Protein AF-A0A9P4QGR8-F1 (afdb_monomer_lite)

Foldseek 3Di:
DDDDDDDPDDPPDPPPPDDPDPPCAQVVVWAFDPDDDPPQAPVFWFKWKWKQAPVFIAGAWTAGPPAWIAGSQRTIIGTDNVLNVLSNVLLAVVVVPDDAPDEAEQDDDPHAIKMWMWGWDQDPVRDTDTGIYIYGPDPADPRLVPGCPPPDPSVSVNRVNSDGDDDTDPVSRVVVVVVVVVNVVVDPDDPPDGDD

Structure (mmCIF, N/CA/C/O backbone):
data_AF-A0A9P4QGR8-F1
#
_entry.id   AF-A0A9P4QGR8-F1
#
loop_
_atom_site.group_PDB
_atom_site.id
_atom_site.type_symbol
_atom_site.label_atom_id
_atom_site.label_alt_id
_atom_site.label_comp_id
_atom_site.label_asym_id
_atom_site.label_entity_id
_atom_site.label_seq_id
_atom_site.pdbx_PDB_ins_code
_atom_site.Cartn_x
_atom_site.Cartn_y
_atom_site.Cartn_z
_atom_site.occupancy
_atom_site.B_iso_or_equiv
_atom_site.auth_seq_id
_atom_site.auth_comp_id
_atom_site.auth_asym_id
_atom_site.auth_atom_id
_atom_site.pdbx_PDB_model_num
ATOM 1 N N . MET A 1 1 ? 13.494 50.211 13.536 1.00 42.53 1 MET A N 1
ATOM 2 C CA . MET A 1 1 ? 12.890 49.630 12.322 1.00 42.53 1 MET A CA 1
ATOM 3 C C . MET A 1 1 ? 13.487 48.249 12.163 1.00 42.53 1 MET A C 1
ATOM 5 O O . MET A 1 1 ? 14.684 48.130 11.963 1.00 42.53 1 MET A O 1
ATOM 9 N N . THR A 1 2 ? 12.667 47.248 12.448 1.00 44.34 2 THR A N 1
ATOM 10 C CA . THR A 1 2 ? 12.961 45.816 12.530 1.00 44.34 2 THR A CA 1
ATOM 11 C C . THR A 1 2 ? 12.778 45.165 11.166 1.00 44.34 2 THR A C 1
ATOM 13 O O . THR A 1 2 ? 11.757 45.392 10.519 1.00 44.34 2 THR A O 1
ATOM 16 N N . THR A 1 3 ? 13.713 44.313 10.749 1.00 39.72 3 THR A N 1
ATOM 17 C CA . THR A 1 3 ? 13.412 43.188 9.852 1.00 39.72 3 THR A CA 1
ATOM 18 C C . THR A 1 3 ? 14.460 42.100 10.077 1.00 39.72 3 THR A C 1
ATOM 20 O O . THR A 1 3 ? 15.485 42.069 9.408 1.00 39.72 3 THR A O 1
ATOM 23 N N . ASP A 1 4 ? 14.210 41.235 11.060 1.00 40.12 4 ASP A N 1
ATOM 24 C CA . ASP A 1 4 ? 14.881 39.939 11.152 1.00 40.12 4 ASP A CA 1
ATOM 25 C C . ASP A 1 4 ? 14.110 38.971 10.252 1.00 40.12 4 ASP A C 1
ATOM 27 O O . ASP A 1 4 ? 12.976 38.587 10.546 1.00 40.12 4 ASP A O 1
ATOM 31 N N . GLN A 1 5 ? 14.705 38.621 9.114 1.00 41.28 5 GLN A N 1
ATOM 32 C CA . GLN A 1 5 ? 14.270 37.487 8.311 1.00 41.28 5 GLN A CA 1
ATOM 33 C C . GLN A 1 5 ? 14.956 36.237 8.864 1.00 41.28 5 GLN A C 1
ATOM 35 O O . GLN A 1 5 ? 16.121 35.975 8.583 1.00 41.28 5 GLN A O 1
ATOM 40 N N . HIS A 1 6 ? 14.228 35.465 9.668 1.00 38.59 6 HIS A N 1
ATOM 41 C CA . HIS A 1 6 ? 14.611 34.091 9.968 1.00 38.59 6 HIS A CA 1
ATOM 42 C C . HIS A 1 6 ? 14.245 33.201 8.773 1.00 38.59 6 HIS A C 1
ATOM 44 O O . HIS A 1 6 ? 13.099 32.781 8.620 1.00 38.59 6 HIS A O 1
ATOM 50 N N . GLU A 1 7 ? 15.234 32.901 7.931 1.00 37.97 7 GLU A N 1
ATOM 51 C CA . GLU A 1 7 ? 15.206 31.729 7.057 1.00 37.97 7 GLU A CA 1
ATOM 52 C C . GLU A 1 7 ? 15.241 30.465 7.927 1.00 37.97 7 GLU A C 1
ATOM 54 O O . GLU A 1 7 ? 16.275 30.090 8.482 1.00 37.97 7 GLU A O 1
ATOM 59 N N . MET A 1 8 ? 14.097 29.792 8.056 1.00 34.69 8 MET A N 1
ATOM 60 C CA . MET A 1 8 ? 14.050 28.407 8.520 1.00 34.69 8 MET A CA 1
ATOM 61 C C . MET A 1 8 ? 14.501 27.513 7.366 1.00 34.69 8 MET A C 1
ATOM 63 O O . MET A 1 8 ? 13.708 27.101 6.521 1.00 34.69 8 MET A O 1
ATOM 67 N N . THR A 1 9 ? 15.799 27.232 7.311 1.00 37.91 9 THR A N 1
ATOM 68 C CA . THR A 1 9 ? 16.342 26.180 6.453 1.00 37.91 9 THR A CA 1
ATOM 69 C C . THR A 1 9 ? 15.874 24.830 6.991 1.00 37.91 9 THR A C 1
ATOM 71 O O . THR A 1 9 ? 16.189 24.438 8.115 1.00 37.91 9 THR A O 1
ATOM 74 N N . ALA A 1 10 ? 15.075 24.118 6.193 1.00 37.66 10 ALA A N 1
ATOM 75 C CA . ALA A 1 10 ? 14.754 22.721 6.435 1.00 37.66 10 ALA A CA 1
ATOM 76 C C . ALA A 1 10 ? 16.065 21.927 6.398 1.00 37.66 10 ALA A C 1
ATOM 78 O O . ALA A 1 10 ? 16.663 21.741 5.339 1.00 37.66 10 ALA A O 1
ATOM 79 N N . ALA A 1 11 ? 16.544 21.512 7.568 1.00 36.47 11 ALA A N 1
ATOM 80 C CA . ALA A 1 11 ? 17.686 20.625 7.669 1.00 36.47 11 ALA A CA 1
ATOM 81 C C . ALA A 1 11 ? 17.309 19.277 7.041 1.00 36.47 11 ALA A C 1
ATOM 83 O O . ALA A 1 11 ? 16.576 18.481 7.627 1.00 36.47 11 ALA A O 1
ATOM 84 N N . SER A 1 12 ? 17.805 19.036 5.829 1.00 33.84 12 SER A N 1
ATOM 85 C CA . SER A 1 12 ? 17.862 17.715 5.217 1.00 33.84 12 SER A CA 1
ATOM 86 C C . SER A 1 12 ? 18.686 16.814 6.131 1.00 33.84 12 SER A C 1
ATOM 88 O O . SER A 1 12 ? 19.904 16.968 6.214 1.00 33.84 12 SER A O 1
ATOM 90 N N . VAL A 1 13 ? 18.035 15.903 6.852 1.00 33.62 13 VAL A N 1
ATOM 91 C CA . VAL A 1 13 ? 18.743 14.899 7.650 1.00 33.62 13 VAL A CA 1
ATOM 92 C C . VAL A 1 13 ? 19.374 13.899 6.674 1.00 33.62 13 VAL A C 1
ATOM 94 O O . VAL A 1 13 ? 18.641 13.255 5.920 1.00 33.62 13 VAL A O 1
ATOM 97 N N . PRO A 1 14 ? 20.711 13.767 6.630 1.00 32.00 14 PRO A N 1
ATOM 98 C CA . PRO A 1 14 ? 21.360 12.795 5.765 1.00 32.00 14 PRO A CA 1
ATOM 99 C C . PRO A 1 14 ? 21.081 11.383 6.290 1.00 32.00 14 PRO A C 1
ATOM 101 O O . PRO A 1 14 ? 21.401 11.051 7.428 1.00 32.00 14 PRO A O 1
ATOM 104 N N . TYR A 1 15 ? 20.514 10.535 5.433 1.00 39.22 15 TYR A N 1
ATOM 105 C CA . TYR A 1 15 ? 20.140 9.140 5.708 1.00 39.22 15 TYR A CA 1
ATOM 106 C C . TYR A 1 15 ? 21.356 8.187 5.822 1.00 39.22 15 TYR A C 1
ATOM 108 O O . TYR A 1 15 ? 21.265 7.015 5.471 1.00 39.22 15 TYR A O 1
ATOM 116 N N . ASN A 1 16 ? 22.523 8.688 6.251 1.00 35.34 16 ASN A N 1
ATOM 117 C CA . ASN A 1 16 ? 23.811 7.996 6.108 1.00 35.34 16 ASN A CA 1
ATOM 118 C C . ASN A 1 16 ? 24.511 7.589 7.412 1.00 35.34 16 ASN A C 1
ATOM 120 O O . ASN A 1 16 ? 25.613 7.046 7.343 1.00 35.34 16 ASN A O 1
ATOM 124 N N . ASP A 1 17 ? 23.878 7.727 8.576 1.00 34.41 17 ASP A N 1
ATOM 125 C CA . ASP A 1 17 ? 24.389 7.088 9.794 1.00 34.41 17 ASP A CA 1
ATOM 126 C C . ASP A 1 17 ? 23.816 5.673 9.930 1.00 34.41 17 ASP A C 1
ATOM 128 O O . ASP A 1 17 ? 22.861 5.392 10.656 1.00 34.41 17 ASP A O 1
ATOM 132 N N . ILE A 1 18 ? 24.434 4.768 9.169 1.00 40.09 18 ILE A N 1
ATOM 133 C CA . ILE A 1 18 ? 24.209 3.323 9.185 1.00 40.09 18 ILE A CA 1
ATOM 134 C C . ILE A 1 18 ? 24.554 2.791 10.584 1.00 40.09 18 ILE A C 1
ATOM 136 O O . ILE A 1 18 ? 25.711 2.508 10.908 1.00 40.09 18 ILE A O 1
ATOM 140 N N . GLN A 1 19 ? 23.535 2.619 11.426 1.00 36.84 19 GLN A N 1
ATOM 141 C CA . GLN A 1 19 ? 23.634 1.753 12.595 1.00 36.84 19 GLN A CA 1
ATOM 142 C C . GLN A 1 19 ? 23.915 0.321 12.118 1.00 36.84 19 GLN A C 1
ATOM 144 O O . GLN A 1 19 ? 23.214 -0.210 11.261 1.00 36.84 19 GLN A O 1
ATOM 149 N N . LYS A 1 20 ? 24.952 -0.315 12.679 1.00 35.88 20 LYS A N 1
ATOM 150 C CA . LYS A 1 20 ? 25.311 -1.728 12.459 1.00 35.88 20 LYS A CA 1
ATOM 151 C C . LYS A 1 20 ? 24.298 -2.675 13.125 1.00 35.88 20 LYS A C 1
ATOM 153 O O . LYS A 1 20 ? 24.639 -3.426 14.034 1.00 35.88 20 LYS A O 1
ATOM 158 N N . GLY A 1 21 ? 23.055 -2.623 12.674 1.00 35.34 21 GLY A N 1
ATOM 159 C CA . GLY A 1 21 ? 21.996 -3.593 12.927 1.00 35.34 21 GLY A CA 1
ATOM 160 C C . GLY A 1 21 ? 21.225 -3.819 11.625 1.00 35.34 21 GLY A C 1
ATOM 161 O O . GLY A 1 21 ? 21.416 -3.051 10.680 1.00 35.34 21 GLY A O 1
ATOM 162 N N . PRO A 1 22 ? 20.381 -4.860 11.519 1.00 40.94 22 PRO A N 1
ATOM 163 C CA . PRO A 1 22 ? 19.412 -4.890 10.428 1.00 40.94 22 PRO A CA 1
ATOM 164 C C . PRO A 1 22 ? 18.636 -3.561 10.454 1.00 40.94 22 PRO A C 1
ATOM 166 O O . PRO A 1 22 ? 18.324 -3.091 11.555 1.00 40.94 22 PRO A O 1
ATOM 169 N N . PRO A 1 23 ? 18.371 -2.923 9.298 1.00 49.88 23 PRO A N 1
ATOM 170 C CA . PRO A 1 23 ? 17.596 -1.690 9.271 1.00 49.88 23 PRO A CA 1
ATOM 171 C C . PRO A 1 23 ? 16.313 -1.916 10.069 1.00 49.88 23 PRO A C 1
ATOM 173 O O . PRO A 1 23 ? 15.607 -2.901 9.853 1.00 49.88 23 PRO A O 1
ATOM 176 N N . VAL A 1 24 ? 16.053 -1.059 11.059 1.00 60.09 24 VAL A N 1
ATOM 177 C CA . VAL A 1 24 ? 14.832 -1.168 11.858 1.00 60.09 24 VAL A CA 1
ATOM 178 C C . VAL A 1 24 ? 13.685 -0.811 10.921 1.00 60.09 24 VAL A C 1
ATOM 180 O O . VAL A 1 24 ? 13.487 0.353 10.571 1.00 60.09 24 VAL A O 1
ATOM 183 N N . THR A 1 25 ? 12.960 -1.823 10.466 1.00 78.94 25 THR A N 1
ATOM 184 C CA . THR A 1 25 ? 11.861 -1.676 9.512 1.00 78.94 25 THR A CA 1
ATOM 185 C C . THR A 1 25 ? 10.637 -1.127 10.245 1.00 78.94 25 THR A C 1
ATOM 187 O O . THR A 1 25 ? 10.487 -1.361 11.449 1.00 78.94 25 THR A O 1
ATOM 190 N N . TRP A 1 26 ? 9.731 -0.422 9.560 1.00 86.50 26 TRP A N 1
ATOM 191 C CA . TRP A 1 26 ? 8.462 0.001 10.180 1.00 86.50 26 TRP A CA 1
ATOM 192 C C . TRP A 1 26 ? 7.700 -1.203 10.757 1.00 86.50 26 TRP A C 1
ATOM 194 O O . TRP A 1 26 ? 7.102 -1.111 11.825 1.00 86.50 26 TRP A O 1
ATOM 204 N N . LEU A 1 27 ? 7.793 -2.363 10.091 1.00 87.44 27 LEU A N 1
ATOM 205 C CA . LEU A 1 27 ? 7.130 -3.595 10.505 1.00 87.44 27 LEU A CA 1
ATOM 206 C C . LEU A 1 27 ? 7.611 -4.053 11.887 1.00 87.44 27 LEU A C 1
ATOM 208 O O . LEU A 1 27 ? 6.803 -4.495 12.696 1.00 87.44 27 LEU A O 1
ATOM 212 N N . SER A 1 28 ? 8.906 -3.901 12.181 1.00 86.12 28 SER A N 1
ATOM 213 C CA . SER A 1 28 ? 9.477 -4.226 13.496 1.00 86.12 28 SER A CA 1
ATOM 214 C C . SER A 1 28 ? 9.044 -3.280 14.623 1.00 86.12 28 SER A C 1
ATOM 216 O O . SER A 1 28 ? 9.095 -3.667 15.789 1.00 86.12 28 SER A O 1
ATOM 218 N N . ARG A 1 29 ? 8.613 -2.055 14.291 1.00 88.44 29 ARG A N 1
ATOM 219 C CA . ARG A 1 29 ? 8.070 -1.079 15.252 1.00 88.44 29 ARG A CA 1
ATOM 220 C C . ARG A 1 29 ? 6.558 -1.195 15.422 1.00 88.44 29 ARG A C 1
ATOM 222 O O . ARG A 1 29 ? 6.008 -0.614 16.352 1.00 88.44 29 ARG A O 1
ATOM 229 N N . ALA A 1 30 ? 5.888 -1.891 14.509 1.00 90.75 30 ALA A N 1
ATOM 230 C CA . ALA A 1 30 ? 4.443 -1.963 14.481 1.00 90.75 30 ALA A CA 1
ATOM 231 C C . ALA A 1 30 ? 3.902 -2.914 15.560 1.00 90.75 30 ALA A C 1
ATOM 233 O O . ALA A 1 30 ? 4.428 -4.005 15.789 1.00 90.75 30 ALA A O 1
ATOM 234 N N . GLU A 1 31 ? 2.804 -2.520 16.196 1.00 93.00 31 GLU A N 1
ATOM 235 C CA . GLU A 1 31 ? 2.145 -3.317 17.231 1.00 93.00 31 GLU A CA 1
ATOM 236 C C . GLU A 1 31 ? 0.950 -4.069 16.657 1.00 93.00 31 GLU A C 1
ATOM 238 O O . GLU A 1 31 ? 0.208 -3.546 15.833 1.00 93.00 31 GLU A O 1
ATOM 243 N N . ARG A 1 32 ? 0.710 -5.304 17.096 1.00 92.31 32 ARG A N 1
ATOM 244 C CA . ARG A 1 32 ? -0.405 -6.100 16.574 1.00 92.31 32 ARG A CA 1
ATOM 245 C C . ARG A 1 32 ? -1.728 -5.735 17.245 1.00 92.31 32 ARG A C 1
ATOM 247 O O . ARG A 1 32 ? -1.844 -5.789 18.465 1.00 92.31 32 ARG A O 1
ATOM 254 N N . LEU A 1 33 ? -2.758 -5.506 16.434 1.00 90.06 33 LEU A N 1
ATOM 255 C CA . LEU A 1 33 ? -4.145 -5.403 16.877 1.00 90.06 33 LEU A CA 1
ATOM 256 C C . LEU A 1 33 ? -4.855 -6.759 16.807 1.00 90.06 33 LEU A C 1
ATOM 258 O O . LEU A 1 33 ? -4.570 -7.612 15.962 1.00 90.06 33 LEU A O 1
ATOM 262 N N . SER A 1 34 ? -5.804 -6.960 17.720 1.00 83.31 34 SER A N 1
ATOM 263 C CA . SER A 1 34 ? -6.575 -8.202 17.843 1.00 83.31 34 SER A CA 1
ATOM 264 C C . SER A 1 34 ? -7.676 -8.346 16.788 1.00 83.31 34 SER A C 1
ATOM 266 O O . SER A 1 34 ? -8.118 -9.464 16.527 1.00 83.31 34 SER A O 1
ATOM 268 N N . ALA A 1 35 ? -8.111 -7.244 16.173 1.00 80.50 35 ALA A N 1
ATOM 269 C CA . ALA A 1 35 ? -9.216 -7.231 15.223 1.00 80.50 35 ALA A CA 1
ATOM 270 C C . ALA A 1 35 ? -9.050 -6.162 14.134 1.00 80.50 35 ALA A C 1
ATOM 272 O O . ALA A 1 35 ? -8.313 -5.190 14.287 1.00 80.50 35 ALA A O 1
ATOM 273 N N . PHE A 1 36 ? -9.782 -6.360 13.037 1.00 79.50 36 PHE A N 1
ATOM 274 C CA . PHE A 1 36 ? -9.935 -5.388 11.957 1.00 79.50 36 PHE A CA 1
ATOM 275 C C . PHE A 1 36 ? -10.790 -4.206 12.450 1.00 79.50 36 PHE A C 1
ATOM 277 O O . PHE A 1 36 ? -11.861 -4.459 13.013 1.00 79.50 36 PHE A O 1
ATOM 284 N N . PRO A 1 37 ? -10.376 -2.939 12.276 1.00 81.25 37 PRO A N 1
ATOM 285 C CA . PRO A 1 37 ? -11.149 -1.814 12.789 1.00 81.25 37 PRO A CA 1
ATOM 286 C C . PRO A 1 37 ? -12.470 -1.668 12.021 1.00 81.25 37 PRO A C 1
ATOM 288 O O . PRO A 1 37 ? -12.484 -1.655 10.793 1.00 81.25 37 PRO A O 1
ATOM 291 N N . ALA A 1 38 ? -13.584 -1.537 12.745 1.00 75.06 38 ALA A N 1
ATOM 292 C CA . ALA A 1 38 ? -14.925 -1.479 12.152 1.00 75.06 38 ALA A CA 1
ATOM 293 C C . ALA A 1 38 ? -15.219 -0.170 11.392 1.00 75.06 38 ALA A C 1
ATOM 295 O O . ALA A 1 38 ? -16.144 -0.127 10.589 1.00 75.06 38 ALA A O 1
ATOM 296 N N . ASN A 1 39 ? -14.431 0.880 11.640 1.00 79.94 39 ASN A N 1
ATOM 297 C CA . ASN A 1 39 ? -14.691 2.237 11.155 1.00 79.94 39 ASN A CA 1
ATOM 298 C C . ASN A 1 39 ? -13.712 2.692 10.061 1.00 79.94 39 ASN A C 1
ATOM 300 O O . ASN A 1 39 ? -13.599 3.892 9.835 1.00 79.94 39 ASN A O 1
ATOM 304 N N . LEU A 1 40 ? -12.974 1.778 9.418 1.00 83.62 40 LEU A N 1
ATOM 305 C CA . LEU A 1 40 ? -12.103 2.166 8.304 1.00 83.62 40 LEU A CA 1
ATOM 306 C C . LEU A 1 40 ? -12.947 2.686 7.140 1.00 83.62 40 LEU A C 1
ATOM 308 O O . LEU A 1 40 ? -13.875 2.009 6.695 1.00 83.62 40 LEU A O 1
ATOM 312 N N . GLN A 1 41 ? -12.598 3.867 6.636 1.00 82.06 41 GLN A N 1
ATOM 313 C CA . GLN A 1 41 ? -13.235 4.471 5.473 1.00 82.06 41 GLN A CA 1
ATOM 314 C C . GLN A 1 41 ? -12.240 4.583 4.318 1.00 82.06 41 GLN A C 1
ATOM 316 O O . GLN A 1 41 ? -11.028 4.664 4.519 1.00 82.06 41 GLN A O 1
ATOM 321 N N . ILE A 1 42 ? -12.756 4.617 3.085 1.00 78.31 42 ILE A N 1
ATOM 322 C CA . ILE A 1 42 ? -11.937 4.812 1.880 1.00 78.31 42 ILE A CA 1
ATOM 323 C C . ILE A 1 42 ? -11.065 6.070 1.986 1.00 78.31 42 ILE A C 1
ATOM 325 O O . ILE A 1 42 ? -9.908 6.033 1.594 1.00 78.31 42 ILE A O 1
ATOM 329 N N . GLN A 1 43 ? -11.578 7.150 2.579 1.00 80.44 43 GLN A N 1
ATOM 330 C CA . GLN A 1 43 ? -10.855 8.417 2.728 1.00 80.44 43 GLN A CA 1
ATOM 331 C C . GLN A 1 43 ? -9.603 8.327 3.610 1.00 80.44 43 GLN A C 1
ATOM 333 O O . GLN A 1 43 ? -8.722 9.182 3.524 1.00 80.44 43 GLN A O 1
ATOM 338 N N . ASP A 1 44 ? -9.512 7.281 4.431 1.00 84.88 44 ASP A N 1
ATOM 339 C CA . ASP A 1 44 ? -8.355 7.027 5.278 1.00 84.88 44 ASP A CA 1
ATOM 340 C C . ASP A 1 44 ? -7.290 6.191 4.556 1.00 84.88 44 ASP A C 1
ATOM 342 O O . ASP A 1 44 ? -6.161 6.118 5.031 1.00 84.88 44 ASP A O 1
ATOM 346 N N . LEU A 1 45 ? -7.603 5.565 3.415 1.00 86.75 45 LEU A N 1
ATOM 347 C CA . LEU A 1 45 ? -6.661 4.726 2.674 1.00 86.75 45 LEU A CA 1
ATOM 348 C C . LEU A 1 45 ? -5.533 5.572 2.062 1.00 86.75 45 LEU A C 1
ATOM 350 O O . LEU A 1 45 ? -5.770 6.496 1.291 1.00 86.75 45 LEU A O 1
ATOM 354 N N . LEU A 1 46 ? -4.286 5.209 2.357 1.00 87.44 46 LEU A N 1
ATOM 355 C CA . LEU A 1 46 ? -3.096 5.844 1.785 1.00 87.44 46 LEU A CA 1
ATOM 356 C C . LEU A 1 46 ? -2.582 5.077 0.573 1.00 87.44 46 LEU A C 1
ATOM 358 O O . LEU A 1 46 ? -2.413 5.635 -0.511 1.00 87.44 46 LEU A O 1
ATOM 362 N N . VAL A 1 47 ? -2.348 3.781 0.765 1.00 89.31 47 VAL A N 1
ATOM 363 C CA . VAL A 1 47 ? -1.831 2.904 -0.277 1.00 89.31 47 VAL A CA 1
ATOM 364 C C . VAL A 1 47 ? -2.403 1.506 -0.121 1.00 89.31 47 VAL A C 1
ATOM 366 O O . VAL A 1 47 ? -2.519 0.974 0.983 1.00 89.31 47 VAL A O 1
ATOM 369 N N . PHE A 1 48 ? -2.742 0.903 -1.253 1.00 89.06 48 PHE A N 1
ATOM 370 C CA . PHE A 1 48 ? -3.141 -0.489 -1.366 1.00 89.06 48 PHE A CA 1
ATOM 371 C C . PHE A 1 48 ? -2.266 -1.177 -2.415 1.00 89.06 48 PHE A C 1
ATOM 373 O O . PHE A 1 48 ? -2.153 -0.715 -3.550 1.00 89.06 48 PHE A O 1
ATOM 380 N N . VAL A 1 49 ? -1.623 -2.275 -2.028 1.00 87.94 49 VAL A N 1
ATOM 381 C CA . VAL A 1 49 ? -0.604 -2.951 -2.832 1.00 87.94 49 VAL A CA 1
ATOM 382 C C . VAL A 1 49 ? -1.043 -4.375 -3.132 1.00 87.94 49 VAL A C 1
ATOM 384 O O . VAL A 1 49 ? -1.406 -5.142 -2.235 1.00 87.94 49 VAL A O 1
ATOM 387 N N . THR A 1 50 ? -0.966 -4.739 -4.409 1.00 86.12 50 THR A N 1
ATOM 388 C CA . THR A 1 50 ? -1.155 -6.115 -4.873 1.00 86.12 50 THR A CA 1
ATOM 389 C C . THR A 1 50 ? -0.018 -6.526 -5.789 1.00 86.12 50 THR A C 1
ATOM 391 O O . THR A 1 50 ? 0.508 -5.711 -6.541 1.00 86.12 50 THR A O 1
AT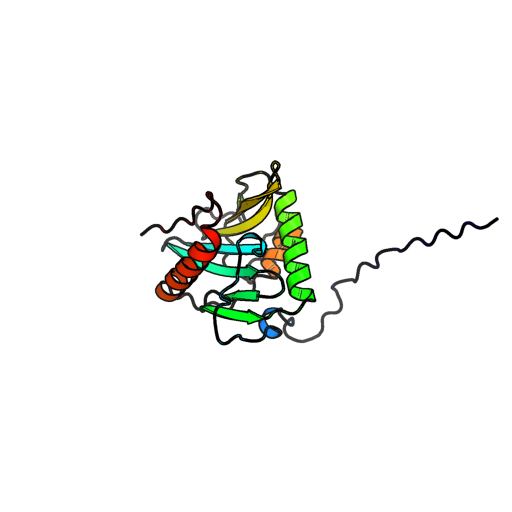OM 394 N N . THR A 1 51 ? 0.331 -7.806 -5.786 1.00 83.62 51 THR A N 1
ATOM 395 C CA . THR A 1 51 ? 1.246 -8.388 -6.767 1.00 83.62 51 THR A CA 1
ATOM 396 C C . THR A 1 51 ? 0.457 -9.280 -7.708 1.00 83.62 51 THR A C 1
ATOM 398 O O . THR A 1 51 ? -0.159 -10.256 -7.283 1.00 83.62 51 THR A O 1
ATOM 401 N N . ASN A 1 52 ? 0.512 -8.994 -9.003 1.00 79.75 52 ASN A N 1
ATOM 402 C CA . ASN A 1 52 ? -0.003 -9.883 -10.033 1.00 79.75 52 ASN A CA 1
ATOM 403 C C . ASN A 1 52 ? 1.116 -10.821 -10.498 1.00 79.75 52 ASN A C 1
ATOM 405 O O . ASN A 1 52 ? 2.148 -10.387 -11.013 1.00 79.75 52 ASN A O 1
ATOM 409 N N . ALA A 1 53 ? 0.915 -12.119 -10.295 1.00 74.69 53 ALA A N 1
ATOM 410 C CA . ALA A 1 53 ? 1.781 -13.179 -10.784 1.00 74.69 53 ALA A CA 1
ATOM 411 C C . ALA A 1 53 ? 1.013 -14.084 -11.758 1.00 74.69 53 ALA A C 1
ATOM 413 O O . ALA A 1 53 ? -0.212 -14.065 -11.824 1.00 74.69 53 ALA A O 1
ATOM 414 N N . MET A 1 54 ? 1.729 -14.946 -12.488 1.00 72.00 54 MET A N 1
ATOM 415 C CA . MET A 1 54 ? 1.105 -15.857 -13.465 1.00 72.00 54 MET A CA 1
ATOM 416 C C . MET A 1 54 ? -0.012 -16.734 -12.869 1.00 72.00 54 MET A C 1
ATOM 418 O O . MET A 1 54 ? -0.902 -17.164 -13.592 1.00 72.00 54 MET A O 1
ATOM 422 N N . THR A 1 55 ? 0.032 -17.001 -11.563 1.00 70.06 55 THR A N 1
ATOM 423 C CA . THR A 1 55 ? -0.931 -17.838 -10.833 1.00 70.06 55 THR A CA 1
ATOM 424 C C . THR A 1 55 ? -2.100 -17.058 -10.216 1.00 70.06 55 THR A C 1
ATOM 426 O O . THR A 1 55 ? -2.969 -17.666 -9.582 1.00 70.06 55 THR A O 1
ATOM 429 N N . GLY A 1 56 ? -2.138 -15.733 -10.389 1.00 75.00 56 GLY A N 1
ATOM 430 C CA . GLY A 1 56 ? -3.183 -14.847 -9.879 1.00 75.00 56 GLY A CA 1
ATOM 431 C C . GLY A 1 56 ? -2.643 -13.600 -9.175 1.00 75.00 56 GLY A C 1
ATOM 432 O O . GLY A 1 56 ? -1.435 -13.366 -9.101 1.00 75.00 56 GLY A O 1
ATOM 433 N N . ASN A 1 57 ? -3.574 -12.809 -8.640 1.00 76.62 57 ASN A N 1
ATOM 434 C CA . ASN A 1 57 ? -3.274 -11.616 -7.853 1.00 76.62 57 ASN A CA 1
ATOM 435 C C . ASN A 1 57 ? -3.185 -11.967 -6.367 1.00 76.62 57 ASN A C 1
ATOM 437 O O . ASN A 1 57 ? -4.053 -12.667 -5.844 1.00 76.62 57 ASN A O 1
ATOM 441 N N . PHE A 1 58 ? -2.158 -11.449 -5.705 1.00 82.19 58 PHE A N 1
ATOM 442 C CA . PHE A 1 58 ? -1.885 -11.629 -4.284 1.00 82.19 58 PHE A CA 1
ATOM 443 C C . PHE A 1 58 ? -1.930 -10.278 -3.581 1.00 82.19 58 PHE A C 1
ATOM 445 O O . PHE A 1 58 ? -1.499 -9.264 -4.137 1.00 82.19 58 PHE A O 1
ATOM 452 N N . PHE A 1 59 ? -2.481 -10.266 -2.373 1.00 85.81 59 PHE A N 1
ATOM 453 C CA . PHE A 1 59 ? -2.502 -9.079 -1.533 1.00 85.81 59 PHE A CA 1
ATOM 454 C C . PHE A 1 59 ? -1.167 -8.936 -0.808 1.00 85.81 59 PHE A C 1
ATOM 456 O O . PHE A 1 59 ? -0.581 -9.927 -0.380 1.00 85.81 59 PHE A O 1
ATOM 463 N N . ASP A 1 60 ? -0.689 -7.702 -0.671 1.00 86.12 60 ASP A N 1
ATOM 464 C CA . ASP A 1 60 ? 0.589 -7.423 -0.028 1.00 86.12 60 ASP A CA 1
ATOM 465 C C . ASP A 1 60 ? 0.441 -6.554 1.217 1.00 86.12 60 ASP A C 1
ATOM 467 O O . ASP A 1 60 ? 0.936 -6.927 2.283 1.00 86.12 60 ASP A O 1
ATOM 471 N N . LEU A 1 61 ? -0.183 -5.384 1.065 1.00 89.94 61 LEU A N 1
ATOM 472 C CA . LEU A 1 61 ? -0.250 -4.360 2.102 1.00 89.94 61 LEU A CA 1
ATOM 473 C C . LEU A 1 61 ? -1.40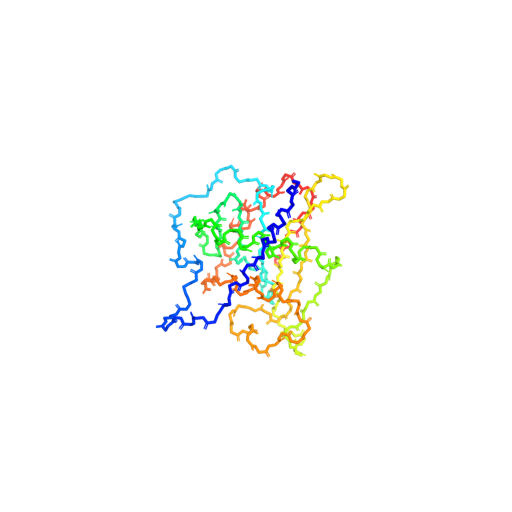2 -3.388 1.835 1.00 89.94 61 LEU A C 1
ATOM 475 O O . LEU A 1 61 ? -1.641 -3.005 0.690 1.00 89.94 61 LEU A O 1
ATOM 479 N N . ALA A 1 62 ? -2.068 -2.942 2.891 1.00 91.06 62 ALA A N 1
ATOM 480 C CA . ALA A 1 62 ? -2.943 -1.778 2.871 1.00 91.06 62 ALA A CA 1
ATOM 481 C C . ALA A 1 62 ? -2.615 -0.892 4.073 1.00 91.06 62 ALA A C 1
ATOM 483 O O . ALA A 1 62 ? -2.542 -1.400 5.191 1.00 91.06 62 ALA A O 1
ATOM 484 N N . ILE A 1 63 ? -2.420 0.405 3.848 1.00 92.25 63 ILE A N 1
ATOM 485 C CA . ILE A 1 63 ? -2.115 1.382 4.901 1.00 92.25 63 ILE A CA 1
ATOM 486 C C . ILE A 1 63 ? -3.237 2.411 4.971 1.00 92.25 63 ILE A C 1
ATOM 488 O O . ILE A 1 63 ? -3.635 2.964 3.945 1.00 92.25 63 ILE A O 1
ATOM 492 N N . PHE A 1 64 ? -3.703 2.692 6.183 1.00 91.44 64 PHE A N 1
ATOM 493 C CA . PHE A 1 64 ? -4.774 3.628 6.490 1.00 91.44 64 PHE A CA 1
ATOM 494 C C . PHE A 1 64 ? -4.342 4.642 7.553 1.00 91.44 64 PHE A C 1
ATOM 496 O O . PHE A 1 64 ? -3.608 4.323 8.493 1.00 91.44 64 PHE A O 1
ATOM 503 N N . LYS A 1 65 ? -4.868 5.860 7.446 1.00 88.88 65 LYS A N 1
ATOM 504 C CA . LYS A 1 65 ? -4.853 6.855 8.515 1.00 88.88 65 LYS A CA 1
ATOM 505 C C . LYS A 1 65 ? -5.756 6.422 9.689 1.00 88.88 65 LYS A C 1
ATOM 507 O O . LYS A 1 65 ? -6.716 5.681 9.492 1.00 88.88 65 LYS A O 1
ATOM 512 N N . PRO A 1 66 ? -5.461 6.891 10.915 1.00 88.69 66 PRO A N 1
ATOM 513 C CA . PRO A 1 66 ? -4.250 7.629 11.268 1.00 88.69 66 PRO A CA 1
ATOM 514 C C . PRO A 1 66 ? -3.007 6.737 11.385 1.00 88.69 66 PRO A C 1
ATOM 516 O O . PRO A 1 66 ? -1.911 7.267 11.261 1.00 88.69 66 PRO A O 1
ATOM 519 N N . ASN A 1 67 ? -3.144 5.427 11.622 1.00 92.38 67 ASN A N 1
ATOM 520 C CA . ASN A 1 67 ? -1.993 4.557 11.879 1.00 92.38 67 ASN A CA 1
ATOM 521 C C . ASN A 1 67 ? -2.248 3.047 11.759 1.00 92.38 67 ASN A C 1
ATOM 523 O O . ASN A 1 67 ? -1.712 2.270 12.546 1.00 92.38 67 ASN A O 1
ATOM 527 N N . ILE A 1 68 ? -3.044 2.611 10.786 1.00 93.81 68 ILE A N 1
ATOM 528 C CA . ILE A 1 68 ? -3.379 1.192 10.618 1.00 93.81 68 ILE A CA 1
ATOM 529 C C . ILE A 1 68 ? -2.677 0.618 9.387 1.00 93.81 68 ILE A C 1
ATOM 531 O O . ILE A 1 68 ? -2.768 1.172 8.297 1.00 93.81 68 ILE A O 1
ATOM 535 N N . ALA A 1 69 ? -2.043 -0.541 9.539 1.00 92.81 69 ALA A N 1
ATOM 536 C CA . ALA A 1 69 ? -1.548 -1.364 8.443 1.00 92.81 69 ALA A CA 1
ATOM 537 C C . ALA A 1 69 ? -2.222 -2.735 8.455 1.00 92.81 69 ALA A C 1
ATOM 539 O O . ALA A 1 69 ? -2.450 -3.326 9.509 1.00 92.81 69 ALA A O 1
ATOM 540 N N . ILE A 1 70 ? -2.512 -3.270 7.275 1.00 91.50 70 ILE A N 1
ATOM 541 C CA . ILE A 1 70 ? -3.013 -4.631 7.089 1.00 91.50 70 ILE A CA 1
ATOM 542 C C . ILE A 1 70 ? -2.072 -5.344 6.126 1.00 91.50 70 ILE A C 1
ATOM 544 O O . ILE A 1 70 ? -1.884 -4.891 4.998 1.00 91.50 70 ILE A O 1
ATOM 548 N N . THR A 1 71 ? -1.470 -6.447 6.564 1.00 89.00 71 THR A N 1
ATOM 549 C CA . THR A 1 71 ? -0.468 -7.196 5.788 1.00 89.00 71 THR A CA 1
ATOM 550 C C . THR A 1 71 ? -1.073 -8.413 5.086 1.00 89.00 71 THR A C 1
ATOM 552 O O . THR A 1 71 ? -2.167 -8.866 5.429 1.00 89.00 71 THR A O 1
ATOM 555 N N . SER A 1 72 ? -0.341 -8.994 4.133 1.00 81.88 72 SER A N 1
ATOM 556 C CA . SER A 1 72 ? -0.705 -10.237 3.426 1.00 81.88 72 SER A CA 1
ATOM 557 C C . SER A 1 72 ? -1.038 -11.423 4.341 1.00 81.88 72 SER A C 1
ATOM 559 O O . SER A 1 72 ? -1.873 -12.260 4.013 1.00 81.88 72 SER A O 1
ATOM 561 N N . SER A 1 73 ? -0.460 -11.486 5.542 1.00 83.19 73 SER A N 1
ATOM 562 C CA . SER A 1 73 ? -0.793 -12.525 6.527 1.00 83.19 73 SER A CA 1
ATOM 563 C C . SER A 1 73 ? -2.152 -12.304 7.210 1.00 83.19 73 SER A C 1
ATOM 565 O O . SER A 1 73 ? -2.595 -13.139 8.001 1.00 83.19 73 SER A O 1
ATOM 567 N N . GLY A 1 74 ? -2.823 -11.184 6.924 1.00 83.38 74 GLY A N 1
ATOM 568 C CA . GLY A 1 74 ? -4.033 -10.732 7.601 1.00 83.38 74 GLY A CA 1
ATOM 569 C C . GLY A 1 74 ? -3.776 -10.120 8.975 1.00 83.38 74 GLY A C 1
ATOM 570 O O . GLY A 1 74 ? -4.726 -9.935 9.736 1.00 83.38 74 GLY A O 1
ATOM 571 N N . GLN A 1 75 ? -2.519 -9.832 9.329 1.00 89.25 75 GLN A N 1
ATOM 572 C CA . GLN A 1 75 ? -2.230 -9.086 10.548 1.00 89.25 75 GLN A CA 1
ATOM 573 C C . GLN A 1 75 ? -2.701 -7.648 10.385 1.00 89.25 75 GLN A C 1
ATOM 575 O O . GLN A 1 75 ? -2.389 -6.988 9.395 1.00 89.25 75 GLN A O 1
ATOM 580 N N . VAL A 1 76 ? -3.423 -7.182 11.395 1.00 91.88 76 VAL A N 1
ATOM 581 C CA . VAL A 1 76 ? -3.752 -5.776 11.578 1.00 91.88 76 VAL A CA 1
ATOM 582 C C . VAL A 1 76 ? -2.722 -5.220 12.542 1.00 91.88 76 VAL A C 1
ATOM 584 O O . VAL A 1 76 ? -2.529 -5.778 13.625 1.00 91.88 76 VAL A O 1
ATOM 587 N N . LEU A 1 77 ? -2.036 -4.168 12.129 1.00 93.19 77 LEU A N 1
ATOM 588 C CA . LEU A 1 77 ? -0.946 -3.564 12.868 1.00 93.19 77 LEU A CA 1
ATOM 589 C C . LEU A 1 77 ? -1.220 -2.076 13.082 1.00 93.19 77 LEU A C 1
ATOM 591 O O . LEU A 1 77 ? -1.767 -1.408 12.207 1.00 93.19 77 LEU A O 1
ATOM 595 N N . THR A 1 78 ? -0.801 -1.570 14.230 1.00 94.25 78 THR A N 1
ATOM 596 C CA . THR A 1 78 ? -0.687 -0.149 14.524 1.00 94.25 78 THR A CA 1
ATOM 597 C C . THR A 1 78 ? 0.726 0.300 14.182 1.00 94.25 78 THR A C 1
ATOM 599 O O . THR A 1 78 ? 1.696 -0.318 14.616 1.00 94.25 78 THR A O 1
ATOM 602 N N . MET A 1 79 ? 0.848 1.372 13.414 1.00 92.25 79 MET A N 1
ATOM 603 C CA . MET A 1 79 ? 2.125 1.971 13.028 1.00 92.25 79 MET A CA 1
ATOM 604 C C . MET A 1 79 ? 2.465 3.171 13.916 1.00 92.25 79 MET A C 1
ATOM 606 O O . MET A 1 79 ? 1.580 3.767 14.539 1.00 92.25 79 MET A O 1
ATOM 610 N N . THR A 1 80 ? 3.738 3.569 13.945 1.00 91.75 80 THR A N 1
ATOM 611 C CA . THR A 1 80 ? 4.107 4.856 14.546 1.00 91.75 80 THR A CA 1
ATOM 612 C C . THR A 1 80 ? 3.644 6.007 13.653 1.00 91.75 80 THR A C 1
ATOM 614 O O . THR A 1 80 ? 3.397 5.834 12.455 1.00 91.75 80 THR A O 1
ATOM 617 N N . TYR A 1 81 ? 3.513 7.199 14.234 1.00 89.62 81 TYR A N 1
ATOM 618 C CA . TYR A 1 81 ? 3.117 8.392 13.487 1.00 89.62 81 TYR A CA 1
ATOM 619 C C . TYR A 1 81 ? 4.117 8.720 12.368 1.00 89.62 81 TYR A C 1
ATOM 621 O O . TYR A 1 81 ? 3.717 9.058 11.256 1.00 89.62 81 TYR A O 1
ATOM 629 N N . GLU A 1 82 ? 5.411 8.572 12.649 1.00 90.75 82 GLU A N 1
ATOM 630 C CA . GLU A 1 82 ? 6.504 8.853 11.717 1.00 90.75 82 GLU A CA 1
ATOM 631 C C . GLU A 1 82 ? 6.431 7.950 10.483 1.00 90.75 82 GLU A C 1
ATOM 633 O O . GLU A 1 82 ? 6.558 8.431 9.356 1.00 90.75 82 GLU A O 1
ATOM 638 N N . ASP A 1 83 ? 6.160 6.658 10.685 1.00 91.31 83 ASP A N 1
ATOM 639 C CA . ASP A 1 83 ? 6.054 5.690 9.596 1.00 91.31 83 ASP A CA 1
ATOM 640 C C . ASP A 1 83 ? 4.858 6.005 8.692 1.00 91.31 83 ASP A C 1
ATOM 642 O O . ASP A 1 83 ? 4.977 6.027 7.465 1.00 91.31 83 ASP A O 1
ATOM 646 N N . VAL A 1 84 ? 3.703 6.318 9.281 1.00 90.94 84 VAL A N 1
ATOM 647 C CA . VAL A 1 84 ? 2.496 6.655 8.509 1.00 90.94 84 VAL A CA 1
ATOM 648 C C . VAL A 1 84 ? 2.675 7.967 7.758 1.00 90.94 84 VAL A C 1
ATOM 650 O O . VAL A 1 84 ? 2.255 8.074 6.606 1.00 90.94 84 VAL A O 1
ATOM 653 N N . ALA A 1 85 ? 3.314 8.958 8.380 1.00 89.81 85 ALA A N 1
ATOM 654 C CA . ALA A 1 85 ? 3.631 10.222 7.732 1.00 89.81 85 ALA A CA 1
ATOM 655 C C . ALA A 1 85 ? 4.561 10.016 6.525 1.00 89.81 85 ALA A C 1
ATOM 657 O O . ALA A 1 85 ? 4.324 10.611 5.471 1.00 89.81 85 ALA A O 1
ATOM 658 N N . ALA A 1 86 ? 5.557 9.127 6.636 1.00 90.31 86 ALA A N 1
ATOM 659 C CA . ALA A 1 86 ? 6.431 8.765 5.522 1.00 90.31 86 ALA A CA 1
ATOM 660 C C . ALA A 1 86 ? 5.648 8.109 4.371 1.00 90.31 86 ALA A C 1
ATOM 662 O O . ALA A 1 86 ? 5.767 8.541 3.221 1.00 90.31 86 ALA A O 1
ATOM 663 N N . PHE A 1 87 ? 4.778 7.135 4.671 1.00 90.88 87 PHE A N 1
ATOM 664 C CA . PHE A 1 87 ? 3.895 6.529 3.667 1.00 90.88 87 PHE A CA 1
ATOM 665 C C . PHE A 1 87 ? 2.966 7.556 3.016 1.00 90.88 87 PHE A C 1
ATOM 667 O O . PHE A 1 87 ? 2.805 7.535 1.796 1.00 90.88 87 PHE A O 1
ATOM 674 N N . ALA A 1 88 ? 2.362 8.455 3.797 1.00 89.88 88 ALA A N 1
ATOM 675 C CA . ALA A 1 88 ? 1.452 9.477 3.290 1.00 89.88 88 ALA A CA 1
ATOM 676 C C . ALA A 1 88 ? 2.162 10.443 2.331 1.00 89.88 88 ALA A C 1
ATOM 678 O O . ALA A 1 88 ? 1.658 10.699 1.238 1.00 89.88 88 ALA A O 1
ATOM 679 N N . LEU A 1 89 ? 3.345 10.934 2.714 1.00 90.31 89 LEU A N 1
ATOM 680 C CA . LEU A 1 89 ? 4.143 11.849 1.900 1.00 90.31 89 LEU A CA 1
ATOM 681 C C . LEU A 1 89 ? 4.561 11.206 0.573 1.00 90.31 89 LEU A C 1
ATOM 683 O O . LEU A 1 89 ? 4.368 11.797 -0.489 1.00 90.31 89 LEU A O 1
ATOM 687 N N . LEU A 1 90 ? 5.115 9.993 0.622 1.00 90.75 90 LEU A N 1
ATOM 688 C CA . LEU A 1 90 ? 5.586 9.293 -0.573 1.00 90.75 90 LEU A CA 1
ATOM 689 C C . LEU A 1 90 ? 4.429 8.889 -1.490 1.00 90.75 90 LEU A C 1
ATOM 691 O O . LEU A 1 90 ? 4.521 9.065 -2.703 1.00 90.75 90 LEU A O 1
ATOM 695 N N . SER A 1 91 ? 3.316 8.415 -0.923 1.00 89.56 91 SER A N 1
ATOM 696 C CA . SER A 1 91 ? 2.124 8.053 -1.703 1.00 89.56 91 SER A CA 1
ATOM 697 C C . SER A 1 91 ? 1.531 9.264 -2.424 1.00 89.56 91 SER A C 1
ATOM 699 O O . SER A 1 91 ? 1.148 9.137 -3.585 1.00 89.56 91 SER A O 1
ATOM 701 N N . ALA A 1 92 ? 1.506 10.438 -1.781 1.00 87.81 92 ALA A N 1
ATOM 702 C CA . ALA A 1 92 ? 1.054 11.679 -2.407 1.00 87.81 92 ALA A CA 1
ATOM 703 C C . ALA A 1 92 ? 1.965 12.094 -3.572 1.00 87.81 92 ALA A C 1
ATOM 705 O O . ALA A 1 92 ? 1.472 12.304 -4.677 1.00 87.81 92 ALA A O 1
ATOM 706 N N . LYS A 1 93 ? 3.292 12.112 -3.372 1.00 88.81 93 LYS A N 1
ATOM 707 C CA . LYS A 1 93 ? 4.252 12.467 -4.434 1.00 88.81 93 LYS A CA 1
ATOM 708 C C . LYS A 1 93 ? 4.190 11.511 -5.625 1.00 88.81 93 LYS A C 1
ATOM 710 O O . LYS A 1 93 ? 4.144 11.955 -6.769 1.00 88.81 93 LYS A O 1
ATOM 715 N N . VAL A 1 94 ? 4.132 10.200 -5.370 1.00 87.94 94 VAL A N 1
ATOM 716 C CA . VAL A 1 94 ? 3.913 9.197 -6.425 1.00 87.94 94 VAL A CA 1
ATOM 717 C C . VAL A 1 94 ? 2.566 9.448 -7.106 1.00 87.94 94 VAL A C 1
ATOM 719 O O . VAL A 1 94 ? 2.464 9.411 -8.325 1.00 87.94 94 VAL A O 1
ATOM 722 N N . GLY A 1 95 ? 1.523 9.761 -6.346 1.00 84.44 95 GLY A N 1
ATOM 723 C CA . GLY A 1 95 ? 0.218 10.122 -6.882 1.00 84.44 95 GLY A CA 1
ATOM 724 C C . GLY A 1 95 ? 0.243 11.332 -7.822 1.00 84.44 95 GLY A C 1
ATOM 725 O O . GLY A 1 95 ? -0.399 11.291 -8.870 1.00 84.44 95 GLY A O 1
ATOM 726 N N . GLU A 1 96 ? 0.985 12.383 -7.489 1.00 84.31 96 GLU A N 1
ATOM 727 C CA . GLU A 1 96 ? 1.092 13.617 -8.277 1.00 84.31 96 GLU A CA 1
ATOM 728 C C . GLU A 1 96 ? 1.922 13.434 -9.552 1.00 84.31 96 GLU A C 1
ATOM 730 O O . GLU A 1 96 ? 1.514 13.883 -10.622 1.00 84.31 96 GLU A O 1
ATOM 735 N N . GLN A 1 97 ? 3.062 12.746 -9.451 1.00 79.00 97 GLN A N 1
ATOM 736 C CA . GLN A 1 97 ? 4.035 12.639 -10.541 1.00 79.00 97 GLN A CA 1
ATOM 737 C C . GLN A 1 97 ? 3.580 11.738 -11.693 1.00 79.00 97 GLN A C 1
ATOM 739 O O . GLN A 1 97 ? 3.961 11.962 -12.839 1.00 79.0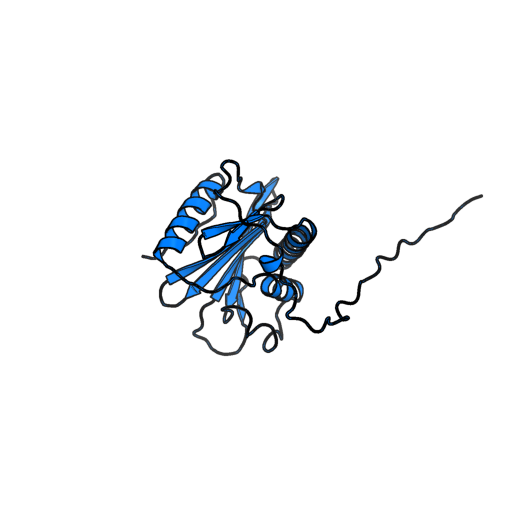0 97 GLN A O 1
ATOM 744 N N . MET A 1 98 ? 2.795 10.703 -11.403 1.00 72.81 98 MET A N 1
ATOM 745 C CA . MET A 1 98 ? 2.435 9.702 -12.413 1.00 72.81 98 MET A CA 1
ATOM 746 C C . MET A 1 98 ? 1.385 10.280 -13.358 1.00 72.81 98 MET A C 1
ATOM 748 O O . MET A 1 98 ? 0.440 10.899 -12.891 1.00 72.81 98 MET A O 1
ATOM 752 N N . GLN A 1 99 ? 1.430 10.055 -14.664 1.00 61.69 99 GLN A N 1
ATOM 753 C CA . GLN A 1 99 ? 0.231 10.223 -15.496 1.00 61.69 99 GLN A CA 1
ATOM 754 C C . GLN A 1 99 ? -0.493 8.874 -15.614 1.00 61.69 99 GLN A C 1
ATOM 756 O O . GLN A 1 99 ? 0.094 7.809 -15.425 1.00 61.69 99 GLN A O 1
ATOM 761 N N . GLY A 1 100 ? -1.821 8.889 -15.762 1.00 56.62 100 GLY A N 1
ATOM 762 C CA . GLY A 1 100 ? -2.642 7.681 -15.611 1.00 56.62 100 GLY A CA 1
ATOM 763 C C . GLY A 1 100 ? -2.152 6.499 -16.462 1.00 56.62 100 GLY A C 1
ATOM 764 O O . GLY A 1 100 ? -1.988 6.628 -17.670 1.00 56.62 100 GLY A O 1
ATOM 765 N N . GLY A 1 101 ? -1.960 5.331 -15.835 1.00 58.00 101 GLY A N 1
ATOM 766 C CA . GLY A 1 101 ? -1.636 4.079 -16.532 1.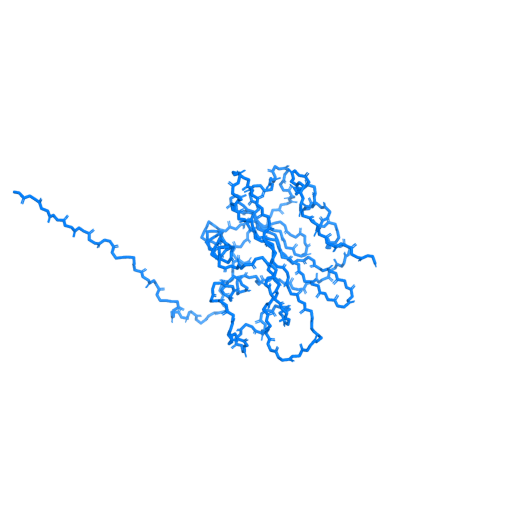00 58.00 101 GLY A CA 1
ATOM 767 C C . GLY A 1 101 ? -0.146 3.768 -16.711 1.00 58.00 101 GLY A C 1
ATOM 768 O O . GLY A 1 101 ? 0.181 2.806 -17.407 1.00 58.00 101 GLY A O 1
ATOM 769 N N . GLU A 1 102 ? 0.753 4.526 -16.083 1.00 65.19 102 GLU A N 1
ATOM 770 C CA . GLU A 1 102 ? 2.195 4.300 -16.197 1.00 65.19 102 GLU A CA 1
ATOM 771 C C . GLU A 1 102 ? 2.648 2.950 -15.618 1.00 65.19 102 GLU A C 1
ATOM 773 O O . GLU A 1 102 ? 2.221 2.498 -14.546 1.00 65.19 102 GLU A O 1
ATOM 778 N N . SER A 1 103 ? 3.537 2.289 -16.369 1.00 72.19 103 SER A N 1
ATOM 779 C CA . SER A 1 103 ? 4.177 1.044 -15.963 1.00 72.19 103 SER A CA 1
ATOM 780 C C . SER A 1 103 ? 5.697 1.187 -15.969 1.00 72.19 103 SER A C 1
ATOM 782 O O . SER A 1 103 ? 6.287 1.403 -17.029 1.00 72.19 103 SER A O 1
ATOM 784 N N . PHE A 1 104 ? 6.333 0.988 -14.820 1.00 76.75 104 PHE A N 1
ATOM 785 C CA . PHE A 1 104 ? 7.788 1.002 -14.664 1.00 76.75 104 PHE A CA 1
ATOM 786 C C . PHE A 1 104 ? 8.341 -0.404 -14.849 1.00 76.75 104 PHE A C 1
ATOM 788 O O . PHE A 1 104 ? 7.664 -1.392 -14.557 1.00 76.75 104 PHE A O 1
ATOM 795 N N . LYS A 1 105 ? 9.555 -0.530 -15.381 1.00 72.19 105 LYS A N 1
ATOM 796 C CA . LYS A 1 105 ? 10.203 -1.829 -15.599 1.00 72.19 105 LYS A CA 1
ATOM 797 C C . LYS A 1 105 ? 11.501 -1.872 -14.817 1.00 72.19 105 LYS A C 1
ATOM 799 O O . LYS A 1 105 ? 12.429 -1.146 -15.144 1.00 72.19 105 LYS A O 1
ATOM 804 N N . ILE A 1 106 ? 11.579 -2.771 -13.842 1.00 67.56 106 ILE A N 1
ATOM 805 C CA . ILE A 1 106 ? 12.826 -3.077 -13.144 1.00 67.56 106 ILE A CA 1
ATOM 806 C C . ILE A 1 106 ? 13.518 -4.195 -13.939 1.00 67.56 106 ILE A C 1
ATOM 808 O O . ILE A 1 106 ? 13.337 -5.389 -13.686 1.00 67.56 106 ILE A O 1
ATOM 812 N N . GLY A 1 107 ? 14.246 -3.798 -14.987 1.00 61.09 107 GLY A N 1
ATOM 813 C CA . GLY A 1 107 ? 15.032 -4.689 -15.849 1.00 61.09 107 GLY A CA 1
ATOM 814 C C . GLY A 1 107 ? 14.373 -5.125 -17.169 1.00 61.09 107 GLY A C 1
ATOM 815 O O . GLY A 1 107 ? 13.253 -4.759 -17.520 1.00 61.09 107 GLY A O 1
ATOM 816 N N . THR A 1 108 ? 15.110 -5.926 -17.946 1.00 53.91 108 THR A N 1
ATOM 817 C CA . THR A 1 108 ? 14.834 -6.194 -19.375 1.00 53.91 108 THR A CA 1
ATOM 818 C C . THR A 1 108 ? 13.962 -7.424 -19.664 1.00 53.91 108 THR A C 1
ATOM 820 O O . THR A 1 108 ? 13.657 -7.705 -20.826 1.00 53.91 108 THR A O 1
ATOM 823 N N . ARG A 1 109 ? 13.535 -8.196 -18.653 1.00 52.38 109 ARG A N 1
ATOM 824 C CA . ARG A 1 109 ? 12.806 -9.462 -18.882 1.00 52.38 109 ARG A CA 1
ATOM 825 C C . ARG A 1 109 ? 11.289 -9.254 -18.959 1.00 52.38 109 ARG A C 1
ATOM 827 O O . ARG A 1 109 ? 10.669 -8.786 -18.015 1.00 52.38 109 ARG A O 1
ATOM 834 N N . LYS A 1 110 ? 10.690 -9.685 -20.076 1.00 52.47 110 LYS A N 1
ATOM 835 C CA . LYS A 1 110 ? 9.276 -9.464 -20.450 1.00 52.47 110 LYS A CA 1
ATOM 836 C C . LYS A 1 110 ? 8.224 -10.250 -19.640 1.00 52.47 110 LYS A C 1
ATOM 838 O O . LYS A 1 110 ? 7.046 -9.945 -19.774 1.00 52.47 110 LYS A O 1
ATOM 843 N N . CYS A 1 111 ? 8.606 -11.232 -18.817 1.00 54.41 111 CYS A N 1
ATOM 844 C CA . CYS A 1 111 ? 7.661 -12.147 -18.151 1.00 54.41 111 CYS A CA 1
ATOM 845 C C . CYS A 1 111 ? 7.929 -12.271 -16.645 1.00 54.41 111 CYS A C 1
ATOM 847 O O . CYS A 1 111 ? 8.339 -13.329 -16.170 1.00 54.41 111 CYS A O 1
ATOM 849 N N . ARG A 1 112 ? 7.738 -11.193 -15.884 1.00 64.69 112 ARG A N 1
ATOM 850 C CA . ARG A 1 112 ? 7.811 -11.240 -14.418 1.00 64.69 112 ARG A CA 1
ATOM 851 C C . ARG A 1 112 ? 6.518 -10.749 -13.780 1.00 64.69 112 ARG A C 1
ATOM 853 O O . ARG A 1 112 ? 5.799 -9.991 -14.430 1.00 64.69 112 ARG A O 1
ATOM 860 N N . PRO A 1 113 ? 6.238 -11.167 -12.530 1.00 67.94 113 PRO A N 1
ATOM 861 C CA . PRO A 1 113 ? 5.159 -10.574 -11.761 1.00 67.94 113 PRO A CA 1
ATOM 862 C C . PRO A 1 113 ? 5.326 -9.055 -11.716 1.00 67.94 113 PRO A C 1
ATOM 864 O O . PRO A 1 113 ? 6.453 -8.544 -11.737 1.00 67.94 113 PRO A O 1
ATOM 867 N N . ASN A 1 114 ? 4.211 -8.344 -11.661 1.00 78.19 114 ASN A N 1
ATOM 868 C CA . ASN A 1 114 ? 4.196 -6.905 -11.481 1.00 78.19 114 ASN A CA 1
ATOM 869 C C . ASN A 1 114 ? 3.482 -6.546 -10.185 1.00 78.19 114 ASN A C 1
ATOM 871 O O . ASN A 1 114 ? 2.435 -7.097 -9.854 1.00 78.19 114 ASN A O 1
ATOM 875 N N . THR A 1 115 ? 4.065 -5.602 -9.461 1.00 85.06 115 THR A N 1
ATOM 876 C CA . THR A 1 115 ? 3.430 -4.991 -8.301 1.00 85.06 115 THR A CA 1
ATOM 877 C C . THR A 1 115 ? 2.565 -3.840 -8.777 1.00 85.06 115 THR A C 1
ATOM 879 O O . THR A 1 115 ? 2.955 -3.067 -9.649 1.00 85.06 115 THR A O 1
ATOM 882 N N . ILE A 1 116 ? 1.361 -3.755 -8.243 1.00 85.75 116 ILE A N 1
ATOM 883 C CA . ILE A 1 116 ? 0.359 -2.757 -8.567 1.00 85.75 116 ILE A CA 1
ATOM 884 C C . ILE A 1 116 ? 0.085 -1.996 -7.277 1.00 85.75 116 ILE A C 1
ATOM 886 O O . ILE A 1 116 ? -0.402 -2.570 -6.301 1.00 85.75 116 ILE A O 1
ATOM 890 N N . LEU A 1 117 ? 0.410 -0.709 -7.288 1.00 86.88 117 LEU A N 1
ATOM 891 C CA . LEU A 1 117 ? 0.120 0.216 -6.208 1.00 86.88 117 LEU A CA 1
ATOM 892 C C . LEU A 1 117 ? -1.128 1.006 -6.585 1.00 86.88 117 LEU A C 1
ATOM 894 O O . LEU A 1 117 ? -1.255 1.506 -7.703 1.00 86.88 117 LEU A O 1
ATOM 898 N N . HIS A 1 118 ? -2.041 1.118 -5.638 1.00 85.62 118 HIS A N 1
ATOM 899 C CA . HIS A 1 118 ? -3.183 2.007 -5.697 1.00 85.62 118 HIS A CA 1
ATOM 900 C C . HIS A 1 118 ? -2.961 3.081 -4.637 1.00 85.62 118 HIS A C 1
ATOM 902 O O . HIS A 1 118 ? -2.988 2.773 -3.446 1.00 85.62 118 HIS A O 1
ATOM 908 N N . VAL A 1 119 ? -2.707 4.312 -5.073 1.00 84.50 119 VAL A N 1
ATOM 909 C CA . VAL A 1 119 ? -2.546 5.482 -4.195 1.00 84.50 119 VAL A CA 1
ATOM 910 C C . VAL A 1 119 ? -3.771 6.377 -4.343 1.00 84.50 119 VAL A C 1
ATOM 912 O O . VAL A 1 119 ? -4.229 6.597 -5.466 1.00 84.50 119 VAL A O 1
ATOM 915 N N . LEU A 1 120 ? -4.342 6.859 -3.237 1.00 77.88 120 LEU A N 1
ATOM 916 C CA . LEU A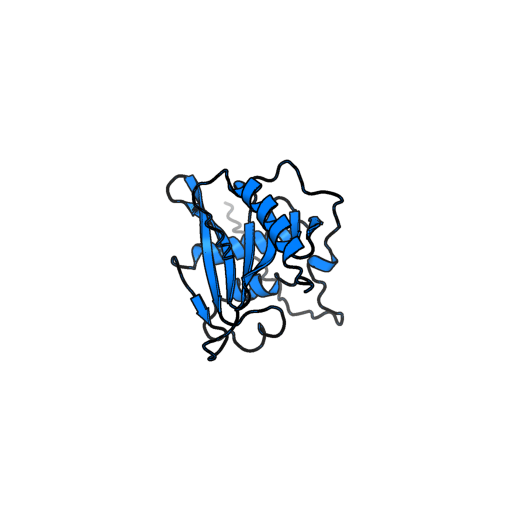 1 120 ? -5.445 7.819 -3.312 1.00 77.88 120 LEU A CA 1
ATOM 917 C C . LEU A 1 120 ? -4.899 9.227 -3.541 1.00 77.88 120 LEU A C 1
ATOM 919 O O . LEU A 1 120 ? -4.041 9.698 -2.798 1.00 77.88 120 LEU A O 1
ATOM 923 N N . VAL A 1 121 ? -5.420 9.893 -4.568 1.00 74.88 121 VAL A N 1
ATOM 924 C CA . VAL A 1 121 ? -5.117 11.290 -4.887 1.00 74.88 121 VAL A CA 1
ATOM 925 C C . VAL A 1 121 ? -6.405 12.109 -4.903 1.00 74.88 121 VAL A C 1
ATOM 927 O O . VAL A 1 121 ? -7.460 11.553 -5.229 1.00 74.88 121 VAL A O 1
ATOM 930 N N . PRO A 1 122 ? -6.344 13.413 -4.585 1.00 70.81 122 PRO A N 1
ATOM 931 C CA . PRO A 1 122 ? -7.462 14.316 -4.819 1.00 70.81 122 PRO A CA 1
ATOM 932 C C . PRO A 1 122 ? -7.912 14.253 -6.283 1.00 70.81 122 PRO A C 1
ATOM 934 O O . PRO A 1 122 ? -7.090 14.203 -7.205 1.00 70.81 122 PRO A O 1
ATOM 937 N N . ASP A 1 123 ? -9.219 14.209 -6.496 1.00 72.88 123 ASP A N 1
ATOM 938 C CA . ASP A 1 123 ? -9.840 14.376 -7.800 1.00 72.88 123 ASP A CA 1
ATOM 939 C C . ASP A 1 123 ? -10.205 15.847 -8.039 1.00 72.88 123 ASP A C 1
ATOM 941 O O . ASP A 1 123 ? -10.290 16.642 -7.107 1.00 72.88 123 ASP A O 1
ATOM 945 N N . GLU A 1 124 ? -10.432 16.213 -9.297 1.00 67.88 124 GLU A N 1
ATOM 946 C CA . GLU A 1 124 ? -10.744 17.592 -9.708 1.00 67.88 124 GLU A CA 1
ATOM 947 C C . GLU A 1 124 ? -12.109 18.083 -9.186 1.00 67.88 124 GLU A C 1
ATOM 949 O O . GLU A 1 124 ? -12.397 19.276 -9.236 1.00 67.88 124 GLU A O 1
ATOM 954 N N . ILE A 1 125 ? -12.942 17.168 -8.676 1.00 60.44 125 ILE A N 1
ATOM 955 C CA . ILE A 1 125 ? -14.310 17.403 -8.196 1.00 60.44 125 ILE A CA 1
ATOM 956 C C . ILE A 1 125 ? -14.416 17.003 -6.711 1.00 60.44 125 ILE A C 1
ATOM 958 O O . ILE A 1 125 ? -15.261 16.196 -6.338 1.00 60.44 125 ILE A O 1
ATOM 962 N N . ASP A 1 126 ? -13.490 17.479 -5.872 1.00 54.44 126 ASP A N 1
ATOM 963 C CA . ASP A 1 126 ? -13.472 17.314 -4.400 1.00 54.44 126 ASP A CA 1
ATOM 964 C C . ASP A 1 126 ? -13.517 15.863 -3.858 1.00 54.44 126 ASP A C 1
ATOM 966 O O . ASP A 1 126 ? -13.639 15.633 -2.653 1.00 54.44 126 ASP A O 1
ATOM 970 N N . GLY A 1 127 ? -13.400 14.864 -4.734 1.00 64.62 127 GLY A N 1
ATOM 971 C CA . GLY A 1 127 ? -13.375 13.445 -4.394 1.00 64.62 127 GLY A CA 1
ATOM 972 C C . GLY A 1 127 ? -11.959 12.912 -4.188 1.00 64.62 127 GLY A C 1
ATOM 973 O O . GLY A 1 127 ? -10.968 13.578 -4.471 1.00 64.62 127 GLY A O 1
ATOM 974 N N . LEU A 1 128 ? -11.846 11.668 -3.727 1.00 69.38 128 LEU A N 1
ATOM 975 C CA . LEU A 1 128 ? -10.592 10.915 -3.775 1.00 69.38 128 LEU A CA 1
ATOM 976 C C . LEU A 1 128 ? -10.695 9.874 -4.884 1.00 69.38 128 LEU A C 1
ATOM 978 O O . LEU A 1 128 ? -11.642 9.088 -4.908 1.00 69.38 128 LEU A O 1
ATOM 982 N N . LYS A 1 129 ? -9.703 9.833 -5.776 1.00 74.19 129 LYS A N 1
ATOM 983 C CA . LYS A 1 129 ? -9.588 8.791 -6.800 1.00 74.19 129 LYS A CA 1
ATOM 984 C C . LYS A 1 129 ? -8.371 7.916 -6.556 1.00 74.19 129 LYS A C 1
ATOM 986 O O . LYS A 1 129 ? -7.290 8.395 -6.217 1.00 74.19 129 LYS A O 1
ATOM 991 N N . ALA A 1 130 ? -8.533 6.617 -6.777 1.00 76.38 130 ALA A N 1
ATOM 992 C CA . ALA A 1 130 ? -7.419 5.684 -6.743 1.00 76.38 130 ALA A CA 1
ATOM 993 C C . ALA A 1 130 ? -6.638 5.747 -8.051 1.00 76.38 130 ALA A C 1
ATOM 995 O O . ALA A 1 130 ? -7.129 5.367 -9.115 1.00 76.38 130 ALA A O 1
ATOM 996 N N . LYS A 1 131 ? -5.388 6.186 -7.965 1.00 82.12 131 LYS A N 1
ATOM 997 C CA . LYS A 1 131 ? -4.452 6.162 -9.077 1.00 82.12 131 LYS A CA 1
ATOM 998 C C . LYS A 1 131 ? -3.674 4.859 -9.063 1.00 82.12 131 LYS A C 1
ATOM 1000 O O . LYS A 1 131 ? -3.056 4.487 -8.067 1.00 82.12 131 LYS A O 1
ATOM 1005 N N . ARG A 1 132 ? -3.719 4.157 -10.192 1.00 84.44 132 ARG A N 1
ATOM 1006 C CA . ARG A 1 132 ? -3.049 2.873 -10.381 1.00 84.44 132 ARG A CA 1
ATOM 1007 C C . ARG A 1 132 ? -1.651 3.081 -10.958 1.00 84.44 132 ARG A C 1
ATOM 1009 O O . ARG A 1 132 ? -1.522 3.622 -12.054 1.00 84.44 132 ARG A O 1
ATOM 1016 N N . VAL A 1 133 ? -0.642 2.570 -10.260 1.00 85.44 133 VAL A N 1
ATOM 1017 C CA . VAL A 1 133 ? 0.769 2.561 -10.672 1.00 85.44 133 VAL A CA 1
ATOM 1018 C C . VAL A 1 133 ? 1.232 1.115 -10.794 1.00 85.44 133 VAL A C 1
ATOM 1020 O O . VAL A 1 133 ? 1.003 0.306 -9.895 1.00 85.44 133 VAL A O 1
ATOM 1023 N N . VAL A 1 134 ? 1.863 0.761 -11.914 1.00 84.69 134 VAL A N 1
ATOM 1024 C CA . VAL A 1 134 ? 2.315 -0.613 -12.171 1.00 84.69 134 VAL A CA 1
ATOM 1025 C C . VAL A 1 134 ? 3.836 -0.671 -12.198 1.00 84.69 134 VAL A C 1
ATOM 1027 O O . VAL A 1 134 ? 4.480 0.071 -12.926 1.00 84.69 134 VAL A O 1
ATOM 1030 N N . VAL A 1 135 ? 4.429 -1.605 -11.465 1.00 82.44 135 VAL A N 1
ATOM 1031 C CA . VAL A 1 135 ? 5.878 -1.824 -11.417 1.00 82.44 135 VAL A CA 1
ATOM 1032 C C . VAL A 1 135 ? 6.177 -3.265 -11.817 1.00 82.44 135 VAL A C 1
ATOM 1034 O O . VAL A 1 135 ? 5.973 -4.213 -11.059 1.00 82.44 135 VAL A O 1
ATOM 1037 N N . ASN A 1 136 ? 6.646 -3.450 -13.047 1.00 78.00 136 ASN A N 1
ATOM 1038 C CA . ASN A 1 136 ? 6.984 -4.749 -13.613 1.00 78.00 136 ASN A CA 1
ATOM 1039 C C . ASN A 1 136 ? 8.338 -5.239 -13.100 1.00 78.00 136 ASN A C 1
ATOM 1041 O O . ASN A 1 136 ? 9.327 -4.508 -13.145 1.00 78.00 136 ASN A O 1
ATOM 1045 N N . GLY A 1 137 ? 8.397 -6.507 -12.690 1.00 70.06 137 GLY A N 1
ATOM 1046 C CA . GLY A 1 13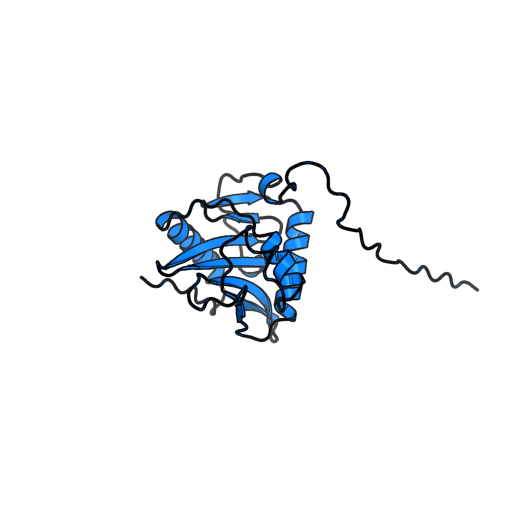7 ? 9.635 -7.136 -12.233 1.00 70.06 137 GLY A CA 1
ATOM 1047 C C . GLY A 1 137 ? 9.912 -6.985 -10.740 1.00 70.06 137 GLY A C 1
ATOM 1048 O O . GLY A 1 137 ? 10.866 -7.594 -10.260 1.00 70.06 137 GLY A O 1
ATOM 1049 N N . TYR A 1 138 ? 9.072 -6.249 -10.008 1.00 74.31 138 TYR A N 1
ATOM 1050 C CA . TYR A 1 138 ? 9.171 -6.108 -8.559 1.00 74.31 138 TYR A CA 1
ATOM 1051 C C . TYR A 1 138 ? 8.354 -7.192 -7.842 1.00 74.31 138 TYR A C 1
ATOM 1053 O O . TYR A 1 138 ? 7.146 -7.310 -8.060 1.00 74.31 138 TYR A O 1
ATOM 1061 N N . THR A 1 139 ? 9.020 -7.981 -6.989 1.00 62.38 139 THR A N 1
ATOM 1062 C CA . THR A 1 139 ? 8.390 -9.013 -6.137 1.00 62.38 139 THR A CA 1
ATOM 1063 C C . THR A 1 139 ? 8.751 -8.912 -4.647 1.00 62.38 139 THR A C 1
ATOM 1065 O O . THR A 1 139 ? 8.345 -9.805 -3.904 1.00 62.38 139 THR A O 1
ATOM 1068 N N . LYS A 1 140 ? 9.434 -7.823 -4.237 1.00 61.97 140 LYS A N 1
ATOM 1069 C CA . LYS A 1 140 ? 9.933 -7.425 -2.890 1.00 61.97 140 LYS A CA 1
ATOM 1070 C C . LYS A 1 140 ? 11.425 -7.666 -2.558 1.00 61.97 140 LYS A C 1
ATOM 1072 O O . LYS A 1 140 ? 12.023 -8.649 -2.988 1.00 61.97 140 LYS A O 1
ATOM 1077 N N . VAL A 1 141 ? 11.962 -6.686 -1.808 1.00 52.66 141 VAL A N 1
ATOM 1078 C CA . VAL A 1 141 ? 13.301 -6.416 -1.210 1.00 52.66 141 VAL A CA 1
ATOM 1079 C C . VAL A 1 141 ? 14.539 -6.587 -2.101 1.00 52.66 141 VAL A C 1
ATOM 1081 O O . VAL A 1 141 ? 15.257 -5.622 -2.330 1.00 52.66 141 VAL A O 1
ATOM 1084 N N . GLU A 1 142 ? 14.782 -7.757 -2.688 1.00 52.25 142 GLU A N 1
ATOM 1085 C CA . GLU A 1 142 ? 16.092 -8.085 -3.296 1.00 52.25 142 GLU A CA 1
ATOM 1086 C C . GLU A 1 142 ? 16.415 -7.340 -4.612 1.00 52.25 142 GLU A C 1
ATOM 1088 O O . GLU A 1 142 ? 17.487 -7.515 -5.191 1.00 52.25 142 GLU A O 1
ATOM 1093 N N . TRP A 1 143 ? 15.486 -6.523 -5.118 1.00 50.31 143 TRP A N 1
ATOM 1094 C CA . TRP A 1 143 ? 15.551 -5.950 -6.469 1.00 50.31 143 TRP A CA 1
ATOM 1095 C C . TRP A 1 143 ? 15.591 -4.416 -6.501 1.00 50.31 143 TRP A C 1
ATOM 1097 O O . TRP A 1 143 ? 15.818 -3.859 -7.575 1.00 50.31 143 TRP A O 1
ATOM 1107 N N . ILE A 1 144 ? 15.409 -3.736 -5.360 1.00 56.38 144 ILE A N 1
ATOM 1108 C CA . ILE A 1 144 ? 15.431 -2.260 -5.293 1.00 56.38 144 ILE A CA 1
ATOM 1109 C C . ILE A 1 144 ? 16.857 -1.725 -5.486 1.00 56.38 144 ILE A C 1
ATOM 1111 O O . ILE A 1 144 ? 17.049 -0.681 -6.095 1.00 56.38 144 ILE A O 1
ATOM 1115 N N . GLU A 1 145 ? 17.884 -2.468 -5.077 1.00 51.78 145 GLU A N 1
ATOM 1116 C CA . GLU A 1 145 ? 19.266 -1.967 -5.103 1.00 51.78 145 GLU A CA 1
ATOM 1117 C C . GLU A 1 145 ? 19.959 -2.041 -6.479 1.00 51.78 145 GLU A C 1
ATOM 1119 O O . GLU A 1 145 ? 21.033 -1.470 -6.648 1.00 51.78 145 GLU A O 1
ATOM 1124 N N . LYS A 1 146 ? 19.398 -2.746 -7.477 1.00 50.31 146 LYS A N 1
ATOM 1125 C CA . LYS A 1 146 ? 20.134 -3.088 -8.720 1.00 50.31 146 LYS A CA 1
ATOM 1126 C C . LYS A 1 146 ? 19.482 -2.683 -10.047 1.00 50.31 146 LYS A C 1
ATOM 1128 O O . LYS A 1 146 ? 20.017 -3.045 -11.092 1.00 50.31 146 LYS A O 1
ATOM 1133 N N . GLY A 1 147 ? 18.349 -1.977 -10.059 1.00 47.75 147 GLY A N 1
ATOM 1134 C CA . GLY A 1 147 ? 17.566 -1.829 -11.300 1.00 47.75 147 GLY A CA 1
ATOM 1135 C C . GLY A 1 147 ? 16.820 -0.516 -11.520 1.00 47.75 147 GLY A C 1
ATOM 1136 O O . GLY A 1 147 ? 15.926 -0.496 -12.361 1.00 47.75 147 GLY A O 1
ATOM 1137 N N . CYS A 1 148 ? 17.142 0.549 -10.785 1.00 56.06 148 CYS A N 1
ATOM 1138 C CA . CYS A 1 148 ? 16.320 1.765 -10.731 1.00 56.06 148 CYS A CA 1
ATOM 1139 C C . CYS A 1 148 ? 16.603 2.814 -11.817 1.00 56.06 148 CYS A C 1
ATOM 1141 O O . CYS A 1 148 ? 16.035 3.901 -11.739 1.00 56.06 148 CYS A O 1
ATOM 1143 N N . GLU A 1 149 ? 17.444 2.540 -12.820 1.00 56.38 149 GLU A N 1
ATOM 1144 C CA . GLU A 1 149 ? 17.645 3.485 -13.929 1.00 56.38 149 GLU A CA 1
ATOM 1145 C C . GLU A 1 149 ? 16.302 3.747 -14.641 1.00 56.38 149 GLU A C 1
ATOM 1147 O O . GLU A 1 149 ? 15.785 2.899 -15.368 1.00 56.38 149 GLU A O 1
ATOM 1152 N N . GLY A 1 150 ? 15.707 4.917 -14.385 1.00 67.56 150 GLY A N 1
ATOM 1153 C CA . GLY A 1 150 ? 14.418 5.345 -14.939 1.00 67.56 150 GLY A CA 1
ATOM 1154 C C . GLY A 1 150 ? 13.201 5.210 -14.012 1.00 67.56 150 GLY A C 1
ATOM 1155 O O . GLY A 1 150 ? 12.095 5.525 -14.449 1.00 67.56 150 GLY A O 1
ATOM 1156 N N . MET A 1 151 ? 13.361 4.770 -12.759 1.00 76.44 151 MET A N 1
ATOM 1157 C CA . MET A 1 151 ? 12.280 4.806 -11.764 1.00 76.44 151 MET A CA 1
ATOM 1158 C C . MET A 1 151 ? 12.335 6.111 -10.949 1.00 76.44 151 MET A C 1
ATOM 1160 O O . MET A 1 151 ? 13.419 6.464 -10.482 1.00 76.44 151 MET A O 1
ATOM 1164 N N . PRO A 1 152 ? 11.203 6.814 -10.735 1.00 82.44 152 PRO A N 1
ATOM 1165 C CA . PRO A 1 152 ? 11.158 7.981 -9.855 1.00 82.44 152 PRO A CA 1
ATOM 1166 C C . PRO A 1 152 ? 11.619 7.640 -8.437 1.00 82.44 152 PRO A C 1
ATOM 1168 O O . PRO A 1 152 ? 11.282 6.575 -7.911 1.00 82.44 152 PRO A O 1
ATOM 1171 N N . VAL A 1 153 ? 12.396 8.540 -7.832 1.00 84.44 153 VAL A N 1
ATOM 1172 C CA . VAL A 1 153 ? 13.045 8.315 -6.529 1.00 84.44 153 VAL A CA 1
ATOM 1173 C C . VAL A 1 153 ? 12.001 8.015 -5.459 1.00 84.44 153 VAL A C 1
ATOM 1175 O O . VAL A 1 153 ? 12.132 7.036 -4.733 1.00 84.44 153 VAL A O 1
ATOM 1178 N N . GLU A 1 154 ? 10.905 8.770 -5.445 1.00 87.56 154 GLU A N 1
ATOM 1179 C CA . GLU A 1 154 ? 9.808 8.611 -4.493 1.00 87.56 154 GLU A CA 1
ATOM 1180 C C . GLU A 1 154 ? 9.109 7.254 -4.615 1.00 87.56 154 GLU A C 1
ATOM 1182 O O . GLU A 1 154 ? 8.707 6.666 -3.612 1.00 87.56 154 GLU A O 1
ATOM 1187 N N . LEU A 1 155 ? 8.986 6.724 -5.837 1.00 85.50 155 LEU A N 1
ATOM 1188 C CA . LEU A 1 155 ? 8.450 5.381 -6.054 1.00 85.50 155 LEU A CA 1
ATOM 1189 C C . LEU A 1 155 ? 9.423 4.322 -5.522 1.00 85.50 155 LEU A C 1
ATOM 1191 O O . LEU A 1 155 ? 8.987 3.358 -4.899 1.00 85.50 155 LEU A O 1
ATOM 1195 N N . GLY A 1 156 ? 10.729 4.508 -5.722 1.00 82.81 156 GLY A N 1
ATOM 1196 C CA . GLY A 1 156 ? 11.756 3.636 -5.149 1.00 82.81 156 GLY A CA 1
ATOM 1197 C C . GLY A 1 156 ? 11.745 3.623 -3.623 1.00 82.81 156 GLY A C 1
ATOM 1198 O O . GLY A 1 156 ? 11.746 2.548 -3.025 1.00 82.81 156 GLY A O 1
ATOM 1199 N N . GLU A 1 157 ? 11.659 4.797 -3.001 1.00 85.19 157 GLU A N 1
ATOM 1200 C CA . GLU A 1 157 ? 11.561 4.952 -1.547 1.00 85.19 157 GLU A CA 1
ATOM 1201 C C . GLU A 1 157 ? 10.275 4.320 -0.997 1.00 85.19 157 GLU A C 1
ATOM 1203 O O . GLU A 1 157 ? 10.331 3.554 -0.034 1.00 85.19 157 GLU A O 1
ATOM 1208 N N . LEU A 1 158 ? 9.123 4.542 -1.647 1.00 87.38 158 LEU A N 1
ATOM 1209 C CA . LEU A 1 158 ? 7.853 3.925 -1.250 1.00 87.38 158 LEU A CA 1
ATOM 1210 C C . LEU A 1 158 ? 7.918 2.394 -1.319 1.00 87.38 158 LEU A C 1
ATOM 1212 O O . LEU A 1 158 ? 7.473 1.713 -0.398 1.00 87.38 158 LEU A O 1
ATOM 1216 N N . LEU A 1 159 ? 8.493 1.841 -2.390 1.00 83.31 159 LEU A N 1
ATOM 1217 C CA . LEU A 1 159 ? 8.716 0.398 -2.520 1.00 83.31 159 LEU A CA 1
ATOM 1218 C C . LEU A 1 159 ? 9.696 -0.135 -1.470 1.00 83.31 159 LEU A C 1
ATOM 1220 O O . LEU A 1 159 ? 9.542 -1.276 -1.037 1.00 83.31 159 LEU A O 1
ATOM 1224 N N . GLY A 1 160 ? 10.674 0.675 -1.058 1.00 80.81 160 GLY A N 1
ATOM 1225 C CA . GLY A 1 160 ? 11.588 0.370 0.042 1.00 80.81 160 GLY A CA 1
ATOM 1226 C C . GLY A 1 160 ? 10.875 0.264 1.387 1.00 80.81 160 GLY A C 1
ATOM 1227 O O . GLY A 1 160 ? 11.258 -0.554 2.210 1.00 80.81 160 GLY A O 1
ATOM 1228 N N . LEU A 1 161 ? 9.789 1.013 1.594 1.00 82.25 161 LEU A N 1
ATOM 1229 C CA . LEU A 1 161 ? 8.958 0.868 2.790 1.00 82.25 161 LEU A CA 1
ATOM 1230 C C . LEU A 1 161 ? 8.030 -0.352 2.731 1.00 82.25 161 LEU A C 1
ATOM 1232 O O . LEU A 1 161 ? 7.609 -0.843 3.771 1.00 82.25 161 LEU A O 1
ATOM 1236 N N . ILE A 1 162 ? 7.701 -0.895 1.557 1.00 81.56 162 ILE A N 1
ATOM 1237 C CA . ILE A 1 162 ? 6.795 -2.053 1.414 1.00 81.56 162 ILE A CA 1
ATOM 1238 C C . ILE A 1 162 ? 7.558 -3.375 1.683 1.00 81.56 162 ILE A C 1
ATOM 1240 O O . ILE A 1 162 ? 7.521 -4.338 0.915 1.00 81.56 162 ILE A O 1
ATOM 1244 N N . GLU A 1 163 ? 8.262 -3.448 2.812 1.00 67.38 163 GLU A N 1
ATOM 1245 C CA . GLU A 1 163 ? 8.841 -4.683 3.344 1.00 67.38 163 GLU A CA 1
ATOM 1246 C C . GLU A 1 163 ? 7.776 -5.438 4.138 1.00 67.38 163 GLU A C 1
ATOM 1248 O O . GLU A 1 163 ? 7.438 -5.083 5.265 1.00 67.38 163 GLU A O 1
ATOM 1253 N N . VAL A 1 164 ? 7.205 -6.485 3.544 1.00 60.16 164 VAL A N 1
ATOM 1254 C CA . VAL A 1 164 ? 6.225 -7.336 4.232 1.00 60.16 164 VAL A CA 1
ATOM 1255 C C . VAL A 1 164 ? 6.690 -8.778 4.158 1.00 60.16 164 VAL A C 1
ATOM 1257 O O . VAL A 1 164 ? 7.040 -9.255 3.073 1.00 60.16 164 VAL A O 1
ATOM 1260 N N . GLU A 1 165 ? 6.670 -9.473 5.296 1.00 53.66 165 GLU A N 1
ATOM 1261 C CA . GLU A 1 165 ? 7.046 -10.883 5.379 1.00 53.66 165 GLU A CA 1
ATOM 1262 C C . GLU A 1 165 ? 6.189 -11.753 4.454 1.00 53.66 165 GLU A C 1
ATOM 1264 O O . GLU A 1 165 ? 4.956 -11.713 4.432 1.00 53.66 165 GLU A O 1
ATOM 1269 N N . ASN A 1 166 ? 6.878 -12.559 3.654 1.00 52.06 166 ASN A N 1
ATOM 1270 C CA . ASN A 1 166 ? 6.290 -13.290 2.549 1.00 52.06 166 ASN A CA 1
ATOM 1271 C C . ASN A 1 166 ? 5.803 -14.668 3.024 1.00 52.06 166 ASN A C 1
ATOM 1273 O O . ASN A 1 166 ? 6.547 -15.648 3.006 1.00 52.06 166 ASN A O 1
ATOM 1277 N N . ARG A 1 167 ? 4.531 -14.766 3.418 1.00 57.38 167 ARG A N 1
ATOM 1278 C CA . ARG A 1 167 ? 3.804 -16.046 3.452 1.00 57.38 167 ARG A CA 1
ATOM 1279 C C . ARG A 1 167 ? 2.514 -15.911 2.657 1.00 57.38 167 ARG A C 1
ATOM 1281 O O . ARG A 1 167 ? 1.461 -15.624 3.210 1.00 57.38 167 ARG A O 1
ATOM 1288 N N . ARG A 1 168 ? 2.617 -16.097 1.338 1.00 68.81 168 ARG A N 1
ATOM 1289 C CA . ARG A 1 168 ? 1.467 -16.024 0.424 1.00 68.81 168 ARG A CA 1
ATOM 1290 C C . ARG A 1 168 ? 0.512 -17.175 0.707 1.00 68.81 168 ARG A C 1
ATOM 1292 O O . ARG A 1 168 ? 0.851 -18.334 0.469 1.00 68.81 168 ARG A O 1
ATOM 1299 N N . ASN A 1 169 ? -0.682 -16.849 1.182 1.00 80.19 169 ASN A N 1
ATOM 1300 C CA . ASN A 1 169 ? -1.781 -17.788 1.334 1.00 80.19 169 ASN A CA 1
ATOM 1301 C C . ASN A 1 169 ? -2.976 -17.243 0.550 1.00 80.19 169 ASN A C 1
ATOM 1303 O O . ASN A 1 169 ? -3.623 -16.294 0.978 1.00 80.19 169 ASN A O 1
ATOM 1307 N N . LYS A 1 170 ? -3.281 -17.872 -0.592 1.00 81.06 170 LYS A N 1
ATOM 1308 C CA . LYS A 1 170 ? -4.324 -17.411 -1.520 1.00 81.06 170 LYS A CA 1
ATOM 1309 C C . LYS A 1 170 ? -5.695 -17.272 -0.852 1.00 81.06 170 LYS A C 1
ATOM 1311 O O . LYS A 1 170 ? -6.429 -16.346 -1.174 1.00 81.06 170 LYS A O 1
ATOM 1316 N N . GLU A 1 171 ? -6.056 -18.177 0.053 1.00 84.00 171 GLU A N 1
ATOM 1317 C CA . GLU A 1 171 ? -7.347 -18.123 0.748 1.00 84.00 171 GLU A CA 1
ATOM 1318 C C . GLU A 1 171 ? -7.407 -16.938 1.719 1.00 84.00 171 GLU A C 1
ATOM 1320 O O . GLU A 1 171 ? -8.383 -16.184 1.729 1.00 84.00 171 GLU A O 1
ATOM 1325 N N . GLN A 1 172 ? -6.328 -16.727 2.475 1.00 84.75 172 GLN A N 1
ATOM 1326 C CA . GLN A 1 172 ? -6.197 -15.590 3.382 1.00 84.75 172 GLN A CA 1
ATOM 1327 C C . GLN A 1 172 ? -6.204 -14.261 2.615 1.00 84.75 172 GLN A C 1
ATOM 1329 O O . GLN A 1 172 ? -6.935 -13.346 2.992 1.00 84.75 172 GLN A O 1
ATOM 1334 N N . ASP A 1 173 ? -5.467 -14.174 1.508 1.00 84.62 173 ASP A N 1
ATOM 1335 C CA . ASP A 1 173 ? -5.431 -12.986 0.656 1.00 84.62 173 ASP A CA 1
ATOM 1336 C C . ASP A 1 173 ? -6.825 -12.656 0.120 1.00 84.62 173 ASP A C 1
ATOM 1338 O O . ASP A 1 173 ? -7.268 -11.514 0.203 1.00 84.62 173 ASP A O 1
ATOM 1342 N N . LEU A 1 174 ? -7.564 -13.655 -0.378 1.00 84.19 174 LEU A N 1
ATOM 1343 C CA . LEU A 1 174 ? -8.934 -13.459 -0.859 1.00 84.19 174 LEU A CA 1
ATOM 1344 C C . LEU A 1 174 ? -9.868 -12.957 0.245 1.00 84.19 174 LEU A C 1
ATOM 1346 O O . LEU A 1 174 ? -10.714 -12.099 -0.017 1.00 84.19 174 LEU A O 1
ATOM 1350 N N . LYS A 1 175 ? -9.705 -13.450 1.477 1.00 86.38 175 LYS A N 1
ATOM 1351 C CA . LYS A 1 175 ? -10.465 -12.975 2.636 1.00 86.38 175 LYS A CA 1
ATOM 1352 C C . LYS A 1 175 ? -10.162 -11.506 2.939 1.00 86.38 175 LYS A C 1
ATOM 1354 O O . LYS A 1 175 ? -11.098 -10.719 3.069 1.00 86.38 175 LYS A O 1
ATOM 1359 N N . VAL A 1 176 ? -8.884 -11.127 3.007 1.00 85.50 176 VAL A N 1
ATOM 1360 C CA . VAL A 1 176 ? -8.469 -9.740 3.282 1.00 85.50 176 VAL A CA 1
ATOM 1361 C C . VAL A 1 176 ? -8.914 -8.802 2.159 1.00 85.50 176 VAL A C 1
ATOM 1363 O O . VAL A 1 176 ? -9.482 -7.747 2.428 1.00 85.50 176 VAL A O 1
ATOM 1366 N N . LEU A 1 177 ? -8.757 -9.209 0.897 1.00 84.19 177 LEU A N 1
ATOM 1367 C CA . LEU A 1 177 ? -9.266 -8.467 -0.259 1.00 84.19 177 LEU A CA 1
ATOM 1368 C C . LEU A 1 177 ? -10.785 -8.286 -0.205 1.00 84.19 177 LEU A C 1
ATOM 1370 O O . LEU A 1 177 ? -11.285 -7.229 -0.579 1.00 84.19 177 LEU A O 1
ATOM 1374 N N . GLY A 1 178 ? -11.523 -9.294 0.265 1.00 83.00 178 GLY A N 1
ATOM 1375 C CA . GLY A 1 178 ? -12.957 -9.185 0.524 1.00 83.00 178 GLY A CA 1
ATOM 1376 C C . GLY A 1 178 ? -13.275 -8.100 1.553 1.00 83.00 178 GLY A C 1
ATOM 1377 O O . GLY A 1 178 ? -14.109 -7.242 1.288 1.00 83.00 178 GLY A O 1
ATOM 1378 N N . GLN A 1 179 ? -12.565 -8.083 2.685 1.00 83.94 179 GLN A N 1
ATOM 1379 C CA . GLN A 1 179 ? -12.747 -7.064 3.728 1.00 83.94 179 GLN A CA 1
ATOM 1380 C C . GLN A 1 179 ? -12.403 -5.656 3.227 1.00 83.94 179 GLN A C 1
ATOM 1382 O O . GLN A 1 179 ? -13.160 -4.717 3.454 1.00 83.94 179 GLN A O 1
ATOM 1387 N N . LEU A 1 180 ? -11.302 -5.512 2.488 1.00 80.81 180 LEU A N 1
ATOM 1388 C CA . LEU A 1 180 ? -10.901 -4.233 1.901 1.00 80.81 180 LEU A CA 1
ATOM 1389 C C . LEU A 1 180 ? -11.903 -3.747 0.851 1.00 80.81 180 LEU A C 1
ATOM 1391 O O . LEU A 1 180 ? -12.175 -2.556 0.778 1.00 80.81 180 LEU A O 1
ATOM 1395 N N . ARG A 1 181 ? -12.512 -4.649 0.073 1.00 77.44 181 ARG A N 1
ATOM 1396 C CA . ARG A 1 181 ? -13.593 -4.282 -0.852 1.00 77.44 181 ARG A CA 1
ATOM 1397 C C . ARG A 1 181 ? -14.799 -3.696 -0.132 1.00 77.44 181 ARG A C 1
ATOM 1399 O O . ARG A 1 181 ? -15.380 -2.761 -0.662 1.00 77.44 181 ARG A O 1
ATOM 1406 N N . GLU A 1 182 ? -15.168 -4.196 1.044 1.00 79.44 182 GLU A N 1
ATOM 1407 C CA . GLU A 1 182 ? -16.263 -3.595 1.820 1.00 79.44 182 GLU A CA 1
ATOM 1408 C C . GLU A 1 182 ? -15.915 -2.178 2.297 1.00 79.44 182 GLU A C 1
ATOM 1410 O O . GLU A 1 182 ? -16.764 -1.296 2.223 1.00 79.44 182 GLU A O 1
ATOM 1415 N N . VAL A 1 183 ? -14.656 -1.924 2.677 1.00 75.00 183 VAL A N 1
ATOM 1416 C CA . VAL A 1 183 ? -14.166 -0.565 2.993 1.00 75.00 183 VAL A CA 1
ATOM 1417 C C . VAL A 1 183 ? -14.219 0.352 1.760 1.00 75.00 183 VAL A C 1
ATOM 1419 O O . VAL A 1 183 ? -14.511 1.541 1.866 1.00 75.00 183 VAL A O 1
ATOM 1422 N N . VAL A 1 184 ? -13.956 -0.206 0.575 1.00 65.81 184 VAL A N 1
ATOM 1423 C CA . VAL A 1 184 ? -13.814 0.532 -0.691 1.00 65.81 184 VAL A CA 1
ATOM 1424 C C . VAL A 1 184 ? -15.133 0.713 -1.458 1.00 65.81 184 VAL A C 1
ATOM 1426 O O . VAL A 1 184 ? -15.251 1.625 -2.274 1.00 65.81 184 VAL A O 1
ATOM 1429 N N . LYS A 1 185 ? -16.160 -0.100 -1.188 1.00 62.28 185 LYS A N 1
ATOM 1430 C CA . LYS A 1 185 ? -17.487 -0.038 -1.835 1.00 62.28 185 LYS A CA 1
ATOM 1431 C C . LYS A 1 185 ? -18.236 1.290 -1.643 1.00 62.28 185 LYS A C 1
ATOM 1433 O O . LYS A 1 185 ? -19.255 1.489 -2.294 1.00 62.28 185 LYS A O 1
ATOM 1438 N N . GLY A 1 186 ? -17.729 2.206 -0.816 1.00 52.06 186 GLY A N 1
ATOM 1439 C CA . GLY A 1 186 ? -18.205 3.592 -0.726 1.00 52.06 186 GLY A CA 1
ATOM 1440 C C . GLY A 1 186 ? -17.815 4.497 -1.906 1.00 52.06 186 GLY A C 1
ATOM 1441 O O . GLY A 1 186 ? -18.220 5.653 -1.930 1.00 52.06 186 GLY A O 1
ATOM 1442 N N . SER A 1 187 ? -17.049 3.998 -2.879 1.00 43.97 187 SER A N 1
ATOM 1443 C CA . SER A 1 187 ? -16.602 4.746 -4.061 1.00 43.97 187 SER A CA 1
ATOM 1444 C C . SER A 1 187 ? -16.648 3.849 -5.300 1.00 43.97 187 SER A C 1
ATOM 1446 O O . SER A 1 187 ? -15.870 2.899 -5.419 1.00 43.97 187 SER A O 1
ATOM 1448 N N . GLU A 1 188 ? -17.571 4.122 -6.222 1.00 42.66 188 GLU A N 1
ATOM 1449 C CA . GLU A 1 188 ? -17.583 3.506 -7.551 1.00 42.66 188 GLU A CA 1
ATOM 1450 C C . GLU A 1 188 ? -16.229 3.775 -8.237 1.00 42.66 188 GLU A C 1
ATOM 1452 O O . GLU A 1 188 ? -15.889 4.925 -8.496 1.00 42.66 188 GLU A O 1
ATOM 1457 N N . GLY A 1 189 ? -15.419 2.739 -8.502 1.00 47.53 189 GLY A N 1
ATOM 1458 C CA . GLY A 1 189 ? -14.203 2.904 -9.319 1.00 47.53 189 GLY A CA 1
ATOM 1459 C C . GLY A 1 189 ? -12.975 2.057 -8.978 1.00 47.53 189 GLY A C 1
ATOM 1460 O O . GLY A 1 189 ? -12.008 2.085 -9.736 1.00 47.53 189 GLY A O 1
ATOM 1461 N N . LEU A 1 190 ? -12.968 1.269 -7.899 1.00 47.28 190 LEU A N 1
ATOM 1462 C CA . LEU A 1 190 ? -11.842 0.370 -7.606 1.00 47.28 190 LEU A CA 1
ATOM 1463 C C . LEU A 1 190 ? -12.137 -1.049 -8.106 1.00 47.28 190 LEU A C 1
ATOM 1465 O O . LEU A 1 190 ? -12.495 -1.957 -7.352 1.00 47.28 190 LEU A O 1
ATOM 1469 N N . GLU A 1 191 ? -11.974 -1.260 -9.412 1.00 49.38 191 GLU A N 1
ATOM 1470 C CA . GLU A 1 191 ? -11.892 -2.615 -9.949 1.00 49.38 191 GLU A CA 1
ATOM 1471 C C . GLU A 1 191 ? -10.608 -3.269 -9.426 1.00 49.38 191 GLU A C 1
ATOM 1473 O O . GLU A 1 191 ? -9.517 -3.069 -9.956 1.00 49.38 191 GLU A O 1
ATOM 1478 N N . VAL A 1 192 ? -10.726 -4.057 -8.355 1.00 51.34 192 VAL A N 1
ATOM 1479 C CA . VAL A 1 192 ? -9.697 -5.030 -7.975 1.00 51.34 192 VAL A CA 1
ATOM 1480 C C . VAL A 1 192 ? -9.945 -6.263 -8.840 1.00 51.34 192 VAL A C 1
ATOM 1482 O O . VAL A 1 192 ? -10.869 -7.024 -8.522 1.00 51.34 192 VAL A O 1
ATOM 1485 N N . PRO A 1 193 ? -9.190 -6.497 -9.930 1.00 43.59 193 PRO A N 1
ATOM 1486 C CA . PRO A 1 193 ? -9.395 -7.680 -10.746 1.00 43.59 193 PRO A CA 1
ATOM 1487 C C . PRO A 1 193 ? -9.123 -8.915 -9.885 1.00 43.59 193 PRO A C 1
ATOM 1489 O O . PRO A 1 193 ? -7.992 -9.178 -9.492 1.00 43.59 193 PRO A O 1
ATOM 1492 N N . VAL A 1 194 ? -10.161 -9.693 -9.587 1.00 41.44 194 VAL A N 1
ATOM 1493 C CA . VAL A 1 194 ? -10.007 -11.057 -9.070 1.00 41.44 194 VAL A CA 1
ATOM 1494 C C . VAL A 1 194 ? -10.356 -11.964 -10.232 1.00 41.44 194 VAL A C 1
ATOM 1496 O O . VAL A 1 194 ? -11.523 -12.257 -10.482 1.00 41.44 194 VAL A O 1
ATOM 1499 N N . ARG A 1 195 ? -9.338 -12.334 -11.011 1.00 43.47 195 ARG A N 1
ATOM 1500 C CA . ARG A 1 195 ? -9.499 -13.370 -12.031 1.00 43.47 195 ARG A CA 1
ATOM 1501 C C . ARG A 1 195 ? -9.497 -14.728 -11.326 1.00 43.47 195 ARG A C 1
ATOM 1503 O O . ARG A 1 195 ? -8.587 -15.006 -10.546 1.00 43.47 195 ARG A O 1
ATOM 1510 N N . ARG A 1 196 ? -10.573 -15.488 -11.551 1.00 35.41 196 ARG A N 1
ATOM 1511 C CA . ARG A 1 196 ? -10.747 -16.878 -11.109 1.00 35.41 196 ARG A CA 1
ATOM 1512 C C . ARG A 1 196 ? -9.794 -17.797 -11.858 1.00 35.41 196 ARG A C 1
ATOM 1514 O O . ARG A 1 196 ? -9.606 -17.547 -13.069 1.00 35.41 196 ARG A O 1
#

Secondary structure (DSSP, 8-state):
--------------TT---SSS---HHHHPEEESS--TT--GGGEEEEEEEEETTEEEEEEEEETTTEEEETT--EEEPPHHHHHHHHHHHHHHHHHPPTT-EEESSS-SS--EEEEEEEEE-TTS-EEEEEEEEET--SSTTTTS--TTS-HHHHHHHHH--------HHHHHHHHHHHHHHHTTSTT-------

Radius of gyration: 18.13 Å; chains: 1; bounding box: 44×68×38 Å

Organism: NCBI:txid1314669

Sequence (196 aa):
MTTDQHEMTAASVPYNDIQKGPPVTWLSRAERLSAFPANLQIQDLLVFVTTNAMTGNFFDLAIFKPNIAITSSGQVLTMTYEDVAAFALLSAKVGEQMQGGESFKIGTRKCRPNTILHVLVPDEIDGLKAKRVVVNGYTKVEWIEKGCEGMPVELGELLGLIEVENRRNKEQDLKVLGQLREVVKGSEGLEVPVRR

pLDDT: mean 71.68, std 18.21, range [32.0, 94.25]